Protein AF-A0A8T2VZ67-F1 (afdb_monomer_lite)

Radius of gyration: 84.25 Å; chains: 1; bounding box: 137×54×216 Å

Sequence (258 aa):
MAHARDILQGVVDGLGGLVAALPQGDWQQVASHLAAPGQQQIIQQQQQILNQQQQVSEQQRQAIPQMQATLQAVQQQLQQMQGTLHQMQQQTEAKFQGVQQQTEAKFQEVQQQMEAKFHQMQQQTQAIPQMQATLQEVLQKQQQTQTTLQDVLQEQQQMQQDLAVIRWTQANAAIRFQNKRCLEHLHPLYKEREAGNRPAGDLPSADVQFPATYTAVFGLSNSELTKLETFYQVQFAGTLVQERRRAFWEYISEPAAS

Structure (mmCIF, N/CA/C/O backbone):
data_AF-A0A8T2VZ67-F1
#
_entry.id   AF-A0A8T2VZ67-F1
#
loop_
_atom_site.group_PDB
_atom_site.id
_atom_site.type_symbol
_atom_site.label_atom_id
_atom_site.label_alt_id
_atom_site.label_comp_id
_atom_site.label_asym_id
_atom_site.label_entity_id
_atom_site.label_seq_id
_atom_site.pdbx_PDB_ins_code
_atom_site.Cartn_x
_atom_site.Cartn_y
_atom_site.Cartn_z
_atom_site.occupancy
_atom_site.B_iso_or_equiv
_atom_site.auth_seq_id
_atom_site.auth_comp_id
_atom_site.auth_asym_id
_atom_site.auth_atom_id
_atom_site.pdbx_PDB_model_num
ATOM 1 N N . MET A 1 1 ? -56.385 -23.987 88.642 1.00 46.34 1 MET A N 1
ATOM 2 C CA . MET A 1 1 ? -57.059 -23.413 89.826 1.00 46.34 1 MET A CA 1
ATOM 3 C C . MET A 1 1 ? -58.134 -24.381 90.304 1.00 46.34 1 MET A C 1
ATOM 5 O O . MET A 1 1 ? -59.266 -24.295 89.852 1.00 46.34 1 MET A O 1
ATOM 9 N N . ALA A 1 2 ? -57.755 -25.355 91.134 1.00 47.97 2 ALA A N 1
ATOM 10 C CA . ALA A 1 2 ? -58.646 -26.426 91.597 1.00 47.97 2 ALA A CA 1
ATOM 11 C C . ALA A 1 2 ? -58.259 -26.957 92.997 1.00 47.97 2 ALA A C 1
ATOM 13 O O . ALA A 1 2 ? -58.439 -28.132 93.275 1.00 47.97 2 ALA A O 1
ATOM 14 N N . HIS A 1 3 ? -57.710 -26.113 93.881 1.00 45.75 3 HIS A N 1
ATOM 15 C CA . HIS A 1 3 ? -57.263 -26.541 95.221 1.00 45.75 3 HIS A CA 1
ATOM 16 C C . HIS A 1 3 ? -57.467 -25.474 96.310 1.00 45.75 3 HIS A C 1
ATOM 18 O O . HIS A 1 3 ? -56.592 -25.219 97.126 1.00 45.75 3 HIS A O 1
ATOM 24 N N . ALA A 1 4 ? -58.635 -24.830 96.336 1.00 42.53 4 ALA A N 1
ATOM 25 C CA . ALA A 1 4 ? -58.973 -23.866 97.389 1.00 42.53 4 ALA A CA 1
ATOM 26 C C . ALA A 1 4 ? -60.439 -23.987 97.837 1.00 42.53 4 ALA A C 1
ATOM 28 O O . ALA A 1 4 ? -61.143 -22.988 97.955 1.00 42.53 4 ALA A O 1
ATOM 29 N N . ARG A 1 5 ? -60.925 -25.222 98.029 1.00 45.66 5 ARG A N 1
ATOM 30 C CA . ARG A 1 5 ? -62.286 -25.478 98.536 1.00 45.66 5 ARG A CA 1
ATOM 31 C C . ARG A 1 5 ? -62.382 -26.478 99.699 1.00 45.66 5 ARG A C 1
ATOM 33 O O . ARG A 1 5 ? -63.481 -26.675 100.188 1.00 45.66 5 ARG A O 1
ATOM 40 N N . ASP A 1 6 ? -61.260 -27.006 100.200 1.00 48.19 6 ASP A N 1
ATOM 41 C CA . ASP A 1 6 ? -61.231 -28.138 101.152 1.00 48.19 6 ASP A CA 1
ATOM 42 C C . ASP A 1 6 ? -60.634 -27.827 102.544 1.00 48.19 6 ASP A C 1
ATOM 44 O O . ASP A 1 6 ? -60.121 -28.711 103.222 1.00 48.19 6 ASP A O 1
ATOM 48 N N . ILE A 1 7 ? -60.687 -26.573 103.017 1.00 48.09 7 ILE A N 1
ATOM 49 C CA . ILE A 1 7 ? -60.198 -26.208 104.374 1.00 48.09 7 ILE A CA 1
ATOM 50 C C . ILE A 1 7 ? -61.277 -25.485 105.214 1.00 48.09 7 ILE A C 1
ATOM 52 O O . ILE A 1 7 ? -60.993 -24.886 106.243 1.00 48.09 7 ILE A O 1
ATOM 56 N N . LEU A 1 8 ? -62.557 -25.561 104.830 1.00 43.25 8 LEU A N 1
ATOM 57 C CA . LEU A 1 8 ? -63.661 -24.944 105.594 1.00 43.25 8 LEU A CA 1
ATOM 58 C C . LEU A 1 8 ? -64.797 -25.915 105.950 1.00 43.25 8 LEU A C 1
ATOM 60 O O . LEU A 1 8 ? -65.944 -25.504 106.089 1.0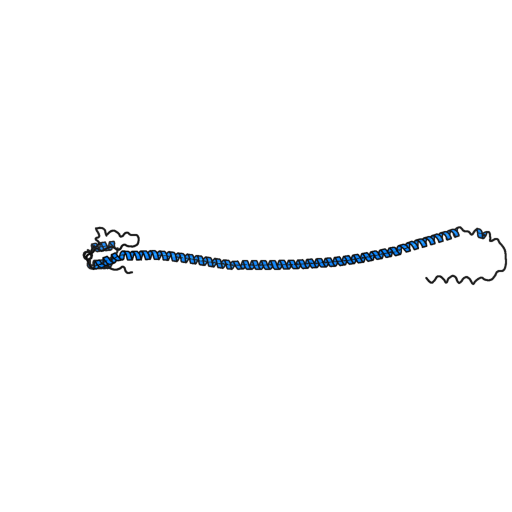0 43.25 8 LEU A O 1
ATOM 64 N N . GLN A 1 9 ? -64.478 -27.198 106.150 1.00 46.34 9 GLN A N 1
ATOM 65 C CA . GLN A 1 9 ? -65.470 -28.226 106.494 1.00 46.34 9 GLN A CA 1
ATOM 66 C C . GLN A 1 9 ? -65.022 -29.162 107.633 1.00 46.34 9 GLN A C 1
ATOM 68 O O . GLN A 1 9 ? -65.354 -30.340 107.638 1.00 46.34 9 GLN A O 1
ATOM 73 N N . GLY A 1 10 ? -64.252 -28.637 108.598 1.00 44.06 10 GLY A N 1
ATOM 74 C CA . GLY A 1 10 ? -63.690 -29.421 109.711 1.00 44.06 10 GLY A CA 1
ATOM 75 C C . GLY A 1 10 ? -63.796 -28.802 111.110 1.00 44.06 10 GLY A C 1
ATOM 76 O O . GLY A 1 10 ? -63.152 -29.300 112.023 1.00 44.06 10 GLY A O 1
ATOM 77 N N . VAL A 1 11 ? -64.563 -27.721 111.307 1.00 44.97 11 VAL A N 1
ATOM 78 C CA . VAL A 1 11 ? -64.645 -27.024 112.618 1.00 44.97 11 VAL A CA 1
ATOM 79 C C . VAL A 1 11 ? -66.093 -26.836 113.113 1.00 44.97 11 VAL A C 1
ATOM 81 O O . VAL A 1 11 ? -66.318 -26.236 114.156 1.00 44.97 11 VAL A O 1
ATOM 84 N N . VAL A 1 12 ? -67.099 -27.380 112.417 1.00 45.94 12 VAL A N 1
ATOM 85 C CA . VAL A 1 12 ? -68.522 -27.162 112.764 1.00 45.94 12 VAL A CA 1
ATOM 86 C C . VAL A 1 12 ? -69.136 -28.271 113.645 1.00 45.94 12 VAL A C 1
ATOM 88 O O . VAL A 1 12 ? -70.169 -28.031 114.257 1.00 45.94 12 VAL A O 1
ATOM 91 N N . ASP A 1 13 ? -68.474 -29.418 113.845 1.00 45.69 13 ASP A N 1
ATOM 92 C CA . ASP A 1 13 ? -69.053 -30.568 114.580 1.00 45.69 13 ASP A CA 1
ATOM 93 C C . ASP A 1 13 ? -68.409 -30.869 115.946 1.00 45.69 13 ASP A C 1
ATOM 95 O O . ASP A 1 13 ? -68.361 -32.010 116.406 1.00 45.69 13 ASP A O 1
ATOM 99 N N . GLY A 1 14 ? -67.928 -29.848 116.648 1.00 41.69 14 GLY A N 1
ATOM 100 C CA . GLY A 1 14 ? -67.489 -29.991 118.034 1.00 41.69 14 GLY A CA 1
ATOM 101 C C . GLY A 1 14 ? -67.966 -28.808 118.851 1.00 41.69 14 GLY A C 1
ATOM 102 O O . GLY A 1 14 ? -67.682 -27.679 118.476 1.00 41.69 14 GLY A O 1
ATOM 103 N N . LEU A 1 15 ? -68.613 -29.077 119.989 1.00 40.50 15 LEU A N 1
ATOM 104 C CA . LEU A 1 15 ? -69.139 -28.115 120.979 1.00 40.50 15 LEU A CA 1
ATOM 105 C C . LEU A 1 15 ? -70.642 -27.798 120.880 1.00 40.50 15 LEU A C 1
ATOM 107 O O . LEU A 1 15 ? -71.081 -26.677 121.123 1.00 40.50 15 LEU A O 1
ATOM 111 N N . GLY A 1 16 ? -71.454 -28.828 120.645 1.00 40.44 16 GLY A N 1
ATOM 112 C CA . GLY A 1 16 ? -72.844 -28.862 121.098 1.00 40.44 16 GLY A CA 1
ATOM 113 C C . GLY A 1 16 ? -72.963 -29.674 122.387 1.00 40.44 16 GLY A C 1
ATOM 114 O O . GLY A 1 16 ? -73.088 -30.891 122.325 1.00 40.44 16 GLY A O 1
ATOM 115 N N . GLY A 1 17 ? -72.941 -29.013 123.546 1.00 41.66 17 GLY A N 1
ATOM 116 C CA . GLY A 1 17 ? -73.399 -29.620 124.799 1.00 41.66 17 GLY A CA 1
ATOM 117 C C . GLY A 1 17 ? -72.458 -29.447 125.983 1.00 41.66 17 GLY A C 1
ATOM 118 O O . GLY A 1 17 ? -71.591 -30.280 126.207 1.00 41.66 17 GLY A O 1
ATOM 119 N N . LEU A 1 18 ? -72.685 -28.383 126.757 1.00 38.03 18 LEU A N 1
ATOM 120 C CA . LEU A 1 18 ? -72.787 -28.396 128.224 1.00 38.03 18 LEU A CA 1
ATOM 121 C C . LEU A 1 18 ? -72.990 -26.951 128.698 1.00 38.03 18 LEU A C 1
ATOM 123 O O . LEU A 1 18 ? -72.053 -26.224 129.011 1.00 38.03 18 LEU A O 1
ATOM 127 N N . VAL A 1 19 ? -74.257 -26.534 128.716 1.00 41.72 19 VAL A N 1
ATOM 128 C CA . VAL A 1 19 ? -74.719 -25.358 129.454 1.00 41.72 19 VAL A CA 1
ATOM 129 C C . VAL A 1 19 ? -75.245 -25.863 130.789 1.00 41.72 19 VAL A C 1
ATOM 131 O O . VAL A 1 19 ? -76.290 -26.507 130.830 1.00 41.72 19 VAL A O 1
ATOM 134 N N . ALA A 1 20 ? -74.539 -25.554 131.873 1.00 38.12 20 ALA A N 1
ATOM 135 C CA . ALA A 1 20 ? -75.137 -25.452 133.195 1.00 38.12 20 ALA A CA 1
ATOM 136 C C . ALA A 1 20 ? -74.305 -24.520 134.093 1.00 38.12 20 ALA A C 1
ATOM 138 O O . ALA A 1 20 ? -73.194 -24.853 134.487 1.00 38.12 20 ALA A O 1
ATOM 139 N N . ALA A 1 21 ? -74.954 -23.409 134.457 1.00 37.19 21 ALA A N 1
ATOM 140 C CA . ALA A 1 21 ? -74.824 -22.659 135.709 1.00 37.19 21 ALA A CA 1
ATOM 141 C C . ALA A 1 21 ? -73.791 -21.505 135.832 1.00 37.19 21 ALA A C 1
ATOM 143 O O . ALA A 1 21 ? -72.589 -21.727 135.920 1.00 37.19 21 ALA A O 1
ATOM 144 N N . LEU A 1 22 ? -74.376 -20.307 136.064 1.00 35.59 22 LEU A N 1
ATOM 145 C CA . LEU A 1 22 ? -73.910 -19.145 136.870 1.00 35.59 22 LEU A CA 1
ATOM 146 C C . LEU A 1 22 ? -73.119 -18.021 136.144 1.00 35.59 22 LEU A C 1
ATOM 148 O O . LEU A 1 22 ? -72.468 -18.281 135.142 1.00 35.59 22 LEU A O 1
ATOM 152 N N . PRO A 1 23 ? -73.140 -16.758 136.639 1.00 46.09 23 PRO A N 1
ATOM 153 C CA . PRO A 1 23 ? -74.246 -15.791 136.577 1.00 46.09 23 PRO A CA 1
ATOM 154 C C . PRO A 1 23 ? -73.854 -14.447 135.896 1.00 46.09 23 PRO A C 1
ATOM 156 O O . PRO A 1 23 ? -72.712 -14.227 135.507 1.00 46.09 23 PRO A O 1
ATOM 159 N N . GLN A 1 24 ? -74.848 -13.561 135.745 1.00 53.47 24 GLN A N 1
ATOM 160 C CA . GLN A 1 24 ? -74.848 -12.251 135.066 1.00 53.47 24 GLN A CA 1
ATOM 161 C C . GLN A 1 24 ? -73.672 -11.299 135.381 1.00 53.47 24 GLN A C 1
ATOM 163 O O . GLN A 1 24 ? -73.326 -11.088 136.541 1.00 53.47 24 GLN A O 1
ATOM 168 N N . GLY A 1 25 ? -73.175 -10.618 134.338 1.00 40.75 25 GLY A N 1
ATOM 169 C CA . GLY A 1 25 ? -72.332 -9.418 134.410 1.00 40.75 25 GLY A CA 1
ATOM 170 C C . GLY A 1 25 ? -72.285 -8.686 133.059 1.00 40.75 25 GLY A C 1
ATOM 171 O O . GLY A 1 25 ? -72.236 -9.326 132.012 1.00 40.75 25 GLY A O 1
ATOM 172 N N . ASP A 1 26 ? -72.365 -7.357 133.097 1.00 50.50 26 ASP A N 1
ATOM 173 C CA . ASP A 1 26 ? -72.508 -6.401 131.987 1.00 50.50 26 ASP A CA 1
ATOM 174 C C . ASP A 1 26 ? -71.515 -6.551 130.812 1.00 50.50 26 ASP A C 1
ATOM 176 O O . ASP A 1 26 ? -70.387 -6.062 130.865 1.00 50.50 26 ASP A O 1
ATOM 180 N N . TRP A 1 27 ? -71.963 -7.104 129.677 1.00 45.72 27 TRP A N 1
ATOM 181 C CA . TRP A 1 27 ? -71.185 -7.128 128.419 1.00 45.72 27 TRP A CA 1
ATOM 182 C C . TRP A 1 27 ? -71.522 -5.990 127.439 1.00 45.72 27 TRP A C 1
ATOM 184 O O . TRP A 1 27 ? -70.842 -5.828 126.423 1.00 45.72 27 TRP A O 1
ATOM 194 N N . GLN A 1 28 ? -72.523 -5.149 127.730 1.00 47.88 28 GLN A N 1
ATOM 195 C CA . GLN A 1 28 ? -72.905 -4.049 126.830 1.00 47.88 28 GLN A CA 1
ATOM 196 C C . GLN A 1 28 ? -71.944 -2.847 126.855 1.00 47.88 28 GLN A C 1
ATOM 198 O O . GLN A 1 28 ? -71.923 -2.087 125.889 1.00 47.88 28 GLN A O 1
ATOM 203 N N . GLN A 1 29 ? -71.088 -2.700 127.876 1.00 47.31 29 GLN A N 1
ATOM 204 C CA . GLN A 1 29 ? -70.023 -1.681 127.870 1.00 47.31 29 GLN A CA 1
ATOM 205 C C . GLN A 1 29 ? -68.724 -2.151 127.194 1.00 47.31 29 GLN A C 1
ATOM 207 O O . GLN A 1 29 ? -67.939 -1.322 126.739 1.00 47.31 29 GLN A O 1
ATOM 212 N N . VAL A 1 30 ? -68.516 -3.463 127.031 1.00 49.25 30 VAL A N 1
ATOM 213 C CA . VAL A 1 30 ? -67.328 -4.006 126.343 1.00 49.25 30 VAL A CA 1
ATOM 214 C C . VAL A 1 30 ? -67.502 -3.972 124.816 1.00 49.25 30 VAL A C 1
ATOM 216 O O . VAL A 1 30 ? -66.536 -3.771 124.081 1.00 49.25 30 VAL A O 1
ATOM 219 N N . ALA A 1 31 ? -68.741 -4.066 124.320 1.00 45.91 31 ALA A N 1
ATOM 220 C CA . ALA A 1 31 ? -69.042 -4.021 122.887 1.00 45.91 31 ALA A CA 1
ATOM 221 C C . ALA A 1 31 ? -68.814 -2.638 122.238 1.00 45.91 31 ALA A C 1
ATOM 223 O O . ALA A 1 31 ? -68.545 -2.562 121.041 1.00 45.91 31 ALA A O 1
ATOM 224 N N . SER A 1 32 ? -68.871 -1.543 123.005 1.00 47.84 32 SER A N 1
ATOM 225 C CA . SER A 1 32 ? -68.666 -0.176 122.496 1.00 47.84 32 SER A CA 1
ATOM 226 C C . SER A 1 32 ? -67.204 0.292 122.517 1.00 47.84 32 SER A C 1
ATOM 228 O O . SER A 1 32 ? -66.884 1.289 121.878 1.00 47.84 32 SER A O 1
ATOM 230 N N . HIS A 1 33 ? -66.304 -0.437 123.189 1.00 45.97 33 HIS A N 1
ATOM 231 C CA . HIS A 1 33 ? -64.876 -0.088 123.304 1.00 45.97 33 HIS A CA 1
ATOM 232 C C . HIS A 1 33 ? -63.973 -0.919 122.368 1.00 45.97 33 HIS A C 1
ATOM 234 O O . HIS A 1 33 ? -62.783 -0.640 122.238 1.00 45.97 33 HIS A O 1
ATOM 240 N N . LEU A 1 34 ? -64.547 -1.903 121.663 1.00 44.00 34 LEU A N 1
ATOM 241 C CA . LEU A 1 34 ? -63.896 -2.713 120.621 1.00 44.00 34 LEU A CA 1
ATOM 242 C C . LEU A 1 34 ? -64.223 -2.252 119.190 1.00 44.00 34 LEU A C 1
ATOM 244 O O . LEU A 1 34 ? -63.816 -2.904 118.229 1.00 44.00 34 LEU A O 1
ATOM 248 N N . ALA A 1 35 ? -64.870 -1.091 119.027 1.00 47.16 35 ALA A N 1
ATOM 249 C CA . ALA A 1 35 ? -64.852 -0.322 117.781 1.00 47.16 35 ALA A CA 1
ATOM 250 C C . ALA A 1 35 ? -63.454 0.301 117.599 1.00 47.16 35 ALA A C 1
ATOM 252 O O . ALA A 1 35 ? -63.250 1.512 117.660 1.00 47.16 35 ALA A O 1
ATOM 253 N N . ALA A 1 36 ? -62.456 -0.571 117.476 1.00 51.66 36 ALA A N 1
ATOM 254 C CA . ALA A 1 36 ? -61.066 -0.204 117.364 1.00 51.66 36 ALA A CA 1
ATOM 255 C C . ALA A 1 36 ? -60.842 0.518 116.021 1.00 51.66 36 ALA A C 1
ATOM 257 O O . ALA A 1 36 ? -61.254 -0.004 114.978 1.00 51.66 36 ALA A O 1
ATOM 258 N N . PRO A 1 37 ? -60.118 1.652 115.996 1.00 55.00 37 PRO A N 1
ATOM 259 C CA . PRO A 1 37 ? -59.720 2.329 114.757 1.00 55.00 37 PRO A CA 1
ATOM 260 C C . PRO A 1 37 ? -58.977 1.410 113.763 1.00 55.00 37 PRO A C 1
ATOM 262 O O . PRO A 1 37 ? -58.930 1.700 112.569 1.00 55.00 37 PRO A O 1
ATOM 265 N N . GLY A 1 38 ? -58.478 0.253 114.219 1.00 57.72 38 GLY A N 1
ATOM 266 C CA . GLY A 1 38 ? -57.879 -0.785 113.379 1.00 57.72 38 GLY A CA 1
ATOM 267 C C . GLY A 1 38 ? -58.830 -1.457 112.376 1.00 57.72 38 GLY A C 1
ATOM 268 O O . GLY A 1 38 ? -58.385 -1.799 111.286 1.00 57.72 38 GLY A O 1
ATOM 269 N N . GLN A 1 39 ? -60.133 -1.614 112.658 1.00 61.66 39 GLN A N 1
ATOM 270 C CA . GLN A 1 39 ? -61.061 -2.249 111.697 1.00 61.66 39 GLN A CA 1
ATOM 271 C C . GLN A 1 39 ? -61.367 -1.348 110.492 1.00 61.66 39 GLN A C 1
ATOM 273 O O . GLN A 1 39 ? -61.393 -1.827 109.359 1.00 61.66 39 GLN A O 1
ATOM 278 N N . GLN A 1 40 ? -61.536 -0.039 110.710 1.00 65.56 40 GLN A N 1
ATOM 279 C CA . GLN A 1 40 ? -61.681 0.920 109.610 1.00 65.56 40 GLN A CA 1
ATOM 280 C C . GLN A 1 40 ? -60.401 1.015 108.778 1.00 65.56 40 GLN A C 1
ATOM 282 O O . GLN A 1 40 ? -60.480 1.072 107.554 1.00 65.56 40 GLN A O 1
ATOM 287 N N . GLN A 1 41 ? -59.230 0.952 109.417 1.00 72.19 41 GLN A N 1
ATOM 288 C CA . GLN A 1 41 ? -57.945 0.905 108.720 1.00 72.19 41 GLN A CA 1
ATOM 289 C C . GLN A 1 41 ? -57.804 -0.343 107.839 1.00 72.19 41 GLN A C 1
ATOM 291 O O . GLN A 1 41 ? -57.360 -0.233 106.699 1.00 72.19 41 GLN A O 1
ATOM 296 N N . ILE A 1 42 ? -58.238 -1.511 108.324 1.00 73.50 42 ILE A N 1
ATOM 297 C CA . ILE A 1 42 ? -58.232 -2.761 107.550 1.00 73.50 42 ILE A CA 1
ATOM 298 C C . ILE A 1 42 ? -59.169 -2.663 106.341 1.00 73.50 42 ILE A C 1
ATOM 300 O O . ILE A 1 42 ? -58.780 -3.062 105.246 1.00 73.50 42 ILE A O 1
ATOM 304 N N . ILE A 1 43 ? -60.370 -2.100 106.503 1.00 77.00 43 ILE A N 1
ATOM 305 C CA . ILE A 1 43 ? -61.323 -1.909 105.396 1.00 77.00 43 ILE A CA 1
ATOM 306 C C . ILE A 1 43 ? -60.754 -0.938 104.353 1.00 77.00 43 ILE A C 1
ATOM 308 O O . ILE A 1 43 ? -60.792 -1.225 103.158 1.00 77.00 43 ILE A O 1
ATOM 312 N N . GLN A 1 44 ? -60.163 0.175 104.793 1.00 80.12 44 GLN A N 1
ATOM 313 C CA . GLN A 1 44 ? -59.559 1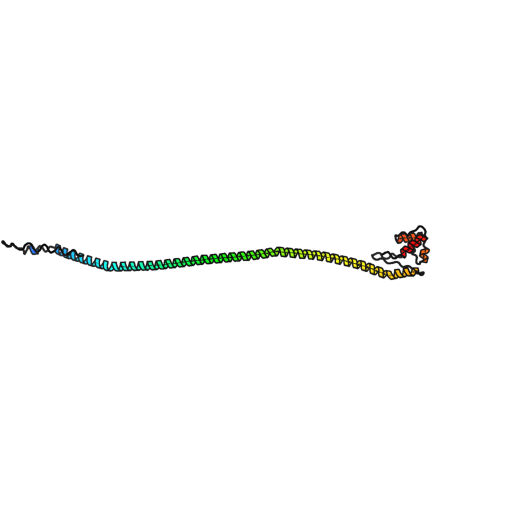.166 103.900 1.00 80.12 44 GLN A CA 1
ATOM 314 C C . GLN A 1 44 ? -58.354 0.587 103.140 1.00 80.12 44 GLN A C 1
ATOM 316 O O . GLN A 1 44 ? -58.215 0.795 101.933 1.00 80.12 44 GLN A O 1
ATOM 321 N N . GLN A 1 45 ? -57.525 -0.209 103.823 1.00 80.94 45 GLN A N 1
ATOM 322 C CA . GLN A 1 45 ? -56.392 -0.907 103.222 1.00 80.94 45 GLN A CA 1
ATOM 323 C C . GLN A 1 45 ? -56.853 -1.973 102.216 1.00 80.94 45 GLN A C 1
ATOM 325 O O . GLN A 1 45 ? -56.295 -2.061 101.124 1.00 80.94 45 GLN A O 1
ATOM 330 N N . GLN A 1 46 ? -57.911 -2.734 102.521 1.00 79.69 46 GLN A N 1
ATOM 331 C CA . GLN A 1 46 ? -58.503 -3.691 101.578 1.00 79.69 46 GLN A CA 1
ATOM 332 C C . GLN A 1 46 ? -59.019 -2.999 100.314 1.00 79.69 46 GLN A C 1
ATOM 334 O O . GLN A 1 46 ? -58.820 -3.498 99.208 1.00 79.69 46 GLN A O 1
ATOM 339 N N . GLN A 1 47 ? -59.635 -1.827 100.464 1.00 83.00 47 GLN A N 1
ATOM 340 C CA . GLN A 1 47 ? -60.162 -1.059 99.341 1.00 83.00 47 GLN A CA 1
ATOM 341 C C . GLN A 1 47 ? -59.042 -0.475 98.471 1.00 83.00 47 GLN A C 1
ATOM 343 O O . GLN A 1 47 ? -59.145 -0.500 97.247 1.00 83.00 47 GLN A O 1
ATOM 348 N N . GLN A 1 48 ? -57.930 -0.043 99.078 1.00 83.94 48 GLN A N 1
ATOM 349 C CA . GLN A 1 48 ? -56.715 0.332 98.347 1.00 83.94 48 GLN A CA 1
ATOM 350 C C . GLN A 1 48 ? -56.090 -0.843 97.590 1.00 83.94 48 GLN A C 1
ATOM 352 O O . GLN A 1 48 ? -55.674 -0.663 96.448 1.00 83.94 48 GLN A O 1
ATOM 357 N N . ILE A 1 49 ? -56.040 -2.036 98.191 1.00 85.25 49 ILE A N 1
ATOM 358 C CA . ILE A 1 49 ? -55.527 -3.247 97.529 1.00 85.25 49 ILE A CA 1
ATOM 359 C C . ILE A 1 49 ? -56.410 -3.620 96.334 1.00 85.25 49 ILE A C 1
ATOM 361 O O . ILE A 1 49 ? -55.889 -3.972 95.276 1.00 85.25 49 ILE A O 1
ATOM 365 N N . LEU A 1 50 ? -57.734 -3.504 96.474 1.00 84.06 50 LEU A N 1
ATOM 366 C CA . LEU A 1 50 ? -58.674 -3.767 95.386 1.00 84.06 50 LEU A CA 1
ATOM 367 C C . LEU A 1 50 ? -58.481 -2.774 94.231 1.00 84.06 50 LEU A C 1
ATOM 369 O O . LEU A 1 50 ? -58.386 -3.187 93.078 1.00 84.06 50 LEU A O 1
ATOM 373 N N . ASN A 1 51 ? -58.345 -1.482 94.552 1.00 87.62 51 ASN A N 1
ATOM 374 C CA . ASN A 1 51 ? -58.097 -0.438 93.558 1.00 87.62 51 ASN A CA 1
ATOM 375 C C . ASN A 1 51 ? -56.749 -0.637 92.849 1.00 87.62 51 ASN A C 1
ATOM 377 O O . ASN A 1 51 ? -56.687 -0.543 91.627 1.00 87.62 51 ASN A O 1
ATOM 381 N N . GLN A 1 52 ? -55.684 -0.981 93.584 1.00 83.19 52 GLN A N 1
ATOM 382 C CA . GLN A 1 52 ? -54.385 -1.311 92.985 1.00 83.19 52 GLN A CA 1
ATOM 383 C C . GLN A 1 52 ? -54.471 -2.533 92.068 1.00 83.19 52 GLN A C 1
ATOM 385 O O . GLN A 1 52 ? -53.944 -2.493 90.960 1.00 83.19 52 GLN A O 1
ATOM 390 N N . GLN A 1 53 ? -55.156 -3.605 92.481 1.00 81.56 53 GLN A N 1
ATOM 391 C CA . GLN A 1 53 ? -55.346 -4.774 91.617 1.00 81.56 53 GLN A CA 1
ATOM 392 C C . GLN A 1 53 ? -56.112 -4.425 90.342 1.00 81.56 53 GLN A C 1
ATOM 394 O O . GLN A 1 53 ? -55.754 -4.899 89.264 1.00 81.56 53 GLN A O 1
ATOM 399 N N . GLN A 1 54 ? -57.137 -3.580 90.445 1.00 85.75 54 GLN A N 1
ATOM 400 C CA . GLN A 1 54 ? -57.927 -3.162 89.295 1.00 85.75 54 GLN A CA 1
ATOM 401 C C . GLN A 1 54 ? -57.084 -2.326 88.323 1.00 85.75 54 GLN A C 1
ATOM 403 O O . GLN A 1 54 ? -57.061 -2.621 87.129 1.00 85.75 54 GLN A O 1
ATOM 408 N N . GLN A 1 55 ? -56.286 -1.393 88.842 1.00 85.12 55 GLN A N 1
ATOM 409 C CA . GLN A 1 55 ? -55.383 -0.554 88.054 1.00 85.12 55 GLN A CA 1
ATOM 410 C C . GLN A 1 55 ? -54.276 -1.369 87.362 1.00 85.12 55 GLN A C 1
ATOM 412 O O . GLN A 1 55 ? -54.002 -1.166 86.179 1.00 85.12 55 GLN A O 1
ATOM 417 N N . VAL A 1 56 ? -53.689 -2.349 88.061 1.00 83.00 56 VAL A N 1
ATOM 418 C CA . VAL A 1 56 ? -52.714 -3.292 87.483 1.00 83.00 56 VAL A CA 1
ATOM 419 C C . VAL A 1 56 ? -53.366 -4.154 86.399 1.00 83.00 56 VAL A C 1
ATOM 421 O O . VAL A 1 56 ? -52.758 -4.388 85.352 1.00 83.00 56 VAL A O 1
ATOM 424 N N . SER A 1 57 ? -54.611 -4.594 86.605 1.00 81.62 57 SER A N 1
ATOM 425 C CA . SER A 1 57 ? -55.342 -5.383 85.610 1.00 81.62 57 SER A CA 1
ATOM 426 C C . SER A 1 57 ? -55.627 -4.583 84.338 1.00 81.62 57 SER A C 1
ATOM 428 O O . SER A 1 57 ? -55.451 -5.109 83.242 1.00 81.62 57 SER A O 1
ATOM 430 N N . GLU A 1 58 ? -55.992 -3.303 84.459 1.00 83.25 58 GLU A N 1
ATOM 431 C CA . GLU A 1 58 ? -56.243 -2.414 83.321 1.00 83.25 58 GLU A CA 1
ATOM 432 C C . GLU A 1 58 ? -54.956 -2.087 82.564 1.00 83.25 58 GLU A C 1
ATOM 434 O O . GLU A 1 58 ? -54.940 -2.155 81.333 1.00 83.25 58 GLU A O 1
ATOM 439 N N . GLN A 1 59 ? -53.858 -1.833 83.285 1.00 83.88 59 GLN A N 1
ATOM 440 C CA . GLN A 1 59 ? -52.535 -1.679 82.680 1.00 83.88 59 GLN A CA 1
ATOM 441 C C . GLN A 1 59 ? -52.128 -2.926 81.891 1.00 83.88 59 GLN A C 1
ATOM 443 O O . GLN A 1 59 ? -51.698 -2.804 80.746 1.00 83.88 59 GLN A O 1
ATOM 448 N N . GLN A 1 60 ? -52.310 -4.129 82.446 1.00 81.44 60 GLN A N 1
ATOM 449 C CA . GLN A 1 60 ? -52.040 -5.371 81.713 1.00 81.44 60 GLN A CA 1
ATOM 450 C C . GLN A 1 60 ? -52.970 -5.546 80.506 1.00 81.44 60 GLN A C 1
ATOM 452 O O . GLN A 1 60 ? -52.518 -5.970 79.440 1.00 81.44 60 GLN A O 1
ATOM 457 N N . ARG A 1 61 ? -54.250 -5.169 80.636 1.00 83.38 61 ARG A N 1
ATOM 458 C CA . ARG A 1 61 ? -55.243 -5.247 79.554 1.00 83.38 61 ARG A CA 1
ATOM 459 C C . ARG A 1 61 ? -54.885 -4.364 78.363 1.00 83.38 61 ARG A C 1
ATOM 461 O O . ARG A 1 61 ? -55.234 -4.716 77.242 1.00 83.38 61 ARG A O 1
ATOM 468 N N . GLN A 1 62 ? -54.203 -3.244 78.597 1.00 86.25 62 GLN A N 1
ATOM 469 C CA . GLN A 1 62 ? -53.731 -2.339 77.545 1.00 86.25 62 GLN A CA 1
ATOM 470 C C . GLN A 1 62 ? -52.325 -2.695 77.037 1.00 86.25 62 GLN A C 1
ATOM 472 O O . GLN A 1 62 ? -52.061 -2.572 75.841 1.00 86.25 62 GLN A O 1
ATOM 477 N N . ALA A 1 63 ? -51.438 -3.186 77.908 1.00 84.25 63 ALA A N 1
ATOM 478 C CA . ALA A 1 63 ? -50.058 -3.508 77.551 1.00 84.25 63 ALA A CA 1
ATOM 479 C C . ALA A 1 63 ? -49.939 -4.751 76.655 1.00 84.25 63 ALA A C 1
ATOM 481 O O . ALA A 1 63 ? -49.142 -4.748 75.721 1.00 84.25 63 ALA A O 1
ATOM 482 N N . ILE A 1 64 ? -50.731 -5.805 76.897 1.00 86.38 64 ILE A N 1
ATOM 483 C CA . ILE A 1 64 ? -50.650 -7.051 76.112 1.00 86.38 64 ILE A CA 1
ATOM 484 C C . ILE A 1 64 ? -51.013 -6.823 74.630 1.00 86.38 64 ILE A C 1
ATOM 486 O O . ILE A 1 64 ? -50.212 -7.208 73.775 1.00 86.38 64 ILE A O 1
ATOM 490 N N . PRO A 1 65 ? -52.140 -6.161 74.285 1.00 89.06 65 PRO A N 1
ATOM 491 C CA . PRO A 1 65 ? -52.480 -5.869 72.892 1.00 89.06 65 PRO A CA 1
ATOM 492 C C . PRO A 1 65 ? -51.469 -4.944 72.215 1.00 89.06 65 PRO A C 1
ATOM 494 O O . PRO A 1 65 ? -51.142 -5.154 71.049 1.00 89.06 65 PRO A O 1
ATOM 497 N N . GLN A 1 66 ? -50.942 -3.947 72.940 1.00 89.50 66 GLN A N 1
ATOM 498 C CA . GLN A 1 66 ? -49.885 -3.082 72.414 1.00 89.50 66 GLN A CA 1
ATOM 499 C C . GLN A 1 66 ? -48.642 -3.893 72.064 1.00 89.50 66 GLN A C 1
ATOM 501 O O . GLN A 1 66 ? -48.155 -3.793 70.946 1.00 89.50 66 GLN A O 1
ATOM 506 N N . MET A 1 67 ? -48.172 -4.751 72.971 1.00 91.12 67 MET A N 1
ATOM 507 C CA . MET A 1 67 ? -47.005 -5.600 72.732 1.00 91.12 67 MET A CA 1
ATOM 508 C C . MET A 1 67 ? -47.212 -6.528 71.527 1.00 91.12 67 MET A C 1
ATOM 510 O O . MET A 1 67 ? -46.300 -6.695 70.720 1.00 91.12 67 MET A O 1
ATOM 514 N N . GLN A 1 68 ? -48.420 -7.083 71.369 1.00 88.00 68 GLN A N 1
ATOM 515 C CA . GLN A 1 68 ? -48.802 -7.904 70.217 1.00 88.00 68 GLN A CA 1
ATOM 516 C C . GLN A 1 68 ? -48.780 -7.116 68.901 1.00 88.00 68 GLN A C 1
ATOM 518 O O . GLN A 1 68 ? -48.252 -7.611 67.904 1.00 88.00 68 GLN A O 1
ATOM 523 N N . ALA A 1 69 ? -49.296 -5.884 68.907 1.00 91.69 69 ALA A N 1
ATOM 524 C CA . ALA A 1 69 ? -49.260 -4.996 67.749 1.00 91.69 69 ALA A CA 1
ATOM 525 C C . ALA A 1 69 ? -47.818 -4.628 67.367 1.00 91.69 69 ALA A C 1
ATOM 527 O O . ALA A 1 69 ? -47.464 -4.680 66.189 1.00 91.69 69 ALA A O 1
ATOM 528 N N . THR A 1 70 ? -46.957 -4.335 68.348 1.00 91.44 70 THR A N 1
ATOM 529 C CA . THR A 1 70 ? -45.534 -4.061 68.100 1.00 91.44 70 THR A CA 1
ATOM 530 C C . THR A 1 70 ? -44.831 -5.280 67.506 1.00 91.44 70 THR A C 1
ATOM 532 O O . THR A 1 70 ? -44.052 -5.141 66.567 1.00 91.44 70 THR A O 1
ATOM 535 N N . LEU A 1 71 ? -45.136 -6.485 67.998 1.00 92.44 71 LEU A N 1
ATOM 536 C CA . LEU A 1 71 ? -44.592 -7.739 67.469 1.00 92.44 71 LEU A CA 1
ATOM 537 C C . LEU A 1 71 ? -45.009 -7.976 66.013 1.00 92.44 71 LEU A C 1
ATOM 539 O O . LEU A 1 71 ? -44.163 -8.319 65.189 1.00 92.44 71 LEU A O 1
ATOM 543 N N . GLN A 1 72 ? -46.282 -7.739 65.677 1.00 93.12 72 GLN A N 1
ATOM 544 C CA . GLN A 1 72 ? -46.760 -7.814 64.294 1.00 93.12 72 GLN A CA 1
ATOM 545 C C . GLN A 1 72 ? -46.086 -6.775 63.395 1.00 93.12 72 GLN A C 1
ATOM 547 O O . GLN A 1 72 ? -45.640 -7.126 62.305 1.00 93.12 72 GLN A O 1
ATOM 552 N N . ALA A 1 73 ? -45.953 -5.527 63.852 1.00 93.38 73 ALA A N 1
ATOM 553 C CA . ALA A 1 73 ? -45.293 -4.469 63.090 1.00 93.38 73 ALA A CA 1
ATOM 554 C C . ALA A 1 73 ? -43.819 -4.803 62.810 1.00 93.38 73 ALA A C 1
ATOM 556 O O . ALA A 1 73 ? -43.366 -4.701 61.670 1.00 93.38 73 ALA A O 1
ATOM 557 N N . VAL A 1 74 ? -43.088 -5.286 63.822 1.00 94.00 74 VAL A N 1
ATOM 558 C CA . VAL A 1 74 ? -41.698 -5.741 63.665 1.00 94.00 74 VAL A CA 1
ATOM 559 C C . VAL A 1 74 ? -41.618 -6.913 62.689 1.00 94.00 74 VAL A C 1
ATOM 561 O O . VAL A 1 74 ? -40.749 -6.924 61.822 1.00 94.00 74 VAL A O 1
ATOM 564 N N . GLN A 1 75 ? -42.533 -7.880 62.779 1.00 92.62 75 GLN A N 1
ATOM 565 C CA . GLN A 1 75 ? -42.557 -9.036 61.882 1.00 92.62 75 GLN A CA 1
ATOM 566 C C . GLN A 1 75 ? -42.825 -8.626 60.424 1.00 92.62 75 GLN A C 1
ATOM 568 O O . GLN A 1 75 ? -42.176 -9.135 59.507 1.00 92.62 75 GLN A O 1
ATOM 573 N N . GLN A 1 76 ? -43.715 -7.657 60.208 1.00 94.00 76 GLN A N 1
ATOM 574 C CA . GLN A 1 76 ? -44.020 -7.101 58.891 1.00 94.00 76 GLN A CA 1
ATOM 575 C C . GLN A 1 76 ? -42.831 -6.309 58.321 1.00 94.00 76 GLN A C 1
ATOM 577 O O . GLN A 1 76 ? -42.481 -6.469 57.151 1.00 94.00 76 GLN A O 1
ATOM 582 N N . GLN A 1 77 ? -42.147 -5.526 59.162 1.00 94.12 77 GLN A N 1
ATOM 583 C CA . GLN A 1 77 ? -40.919 -4.823 58.792 1.00 94.12 77 GLN A CA 1
ATOM 584 C C . GLN A 1 77 ? -39.798 -5.804 58.414 1.00 94.12 77 GLN A C 1
ATOM 586 O O . GLN A 1 77 ? -39.074 -5.567 57.448 1.00 94.12 77 GLN A O 1
ATOM 591 N N . LEU A 1 78 ? -39.680 -6.933 59.119 1.00 92.88 78 LEU A N 1
ATOM 592 C CA . LEU A 1 78 ? -38.699 -7.983 58.826 1.00 92.88 78 LEU A CA 1
ATOM 593 C C . LEU A 1 78 ? -38.957 -8.647 57.465 1.00 92.88 78 LEU A C 1
ATOM 595 O O . LEU A 1 78 ? -38.012 -8.854 56.704 1.00 92.88 78 LEU A O 1
ATOM 599 N N . GLN A 1 79 ? -40.222 -8.911 57.122 1.00 93.69 79 GLN A N 1
ATOM 600 C CA . GLN A 1 79 ? -40.600 -9.418 55.796 1.00 93.69 79 GLN A CA 1
ATOM 601 C C . GLN A 1 79 ? -40.290 -8.412 54.681 1.00 93.69 79 GLN A C 1
ATOM 603 O O . GLN A 1 79 ? -39.732 -8.793 53.653 1.00 93.69 79 GLN A O 1
ATOM 608 N N . GLN A 1 80 ? -40.587 -7.124 54.886 1.00 94.81 80 GLN A N 1
ATOM 609 C CA . GLN A 1 80 ? -40.243 -6.077 53.916 1.00 94.81 80 GLN A CA 1
ATOM 610 C C . GLN A 1 80 ? -38.728 -5.950 53.719 1.00 94.81 80 GLN A C 1
ATOM 612 O O . GLN A 1 80 ? -38.257 -5.827 52.585 1.00 94.81 80 GLN A O 1
ATOM 617 N N . MET A 1 81 ? -37.952 -6.034 54.804 1.00 93.94 81 MET A N 1
ATOM 618 C CA . MET A 1 81 ? -36.490 -6.005 54.739 1.00 93.94 81 MET A CA 1
ATOM 619 C C . MET A 1 81 ? -35.938 -7.209 53.978 1.00 93.94 81 MET A C 1
ATOM 621 O O . MET A 1 81 ? -35.081 -7.033 53.117 1.00 93.94 81 MET A O 1
ATOM 625 N N . GLN A 1 82 ? -36.453 -8.415 54.245 1.00 92.88 82 GLN A N 1
ATOM 626 C CA . GLN A 1 82 ? -36.068 -9.619 53.503 1.00 92.88 82 GLN A CA 1
ATOM 627 C C . GLN A 1 82 ? -36.394 -9.494 52.014 1.00 92.88 82 GLN A C 1
ATOM 629 O O . GLN A 1 82 ? -35.542 -9.812 51.188 1.00 92.88 82 GLN A O 1
ATOM 634 N N . GLY A 1 83 ? -37.578 -8.978 51.669 1.00 95.44 83 GLY A N 1
ATOM 635 C CA . GLY A 1 83 ? -37.961 -8.722 50.279 1.00 95.44 83 GLY A CA 1
ATOM 636 C C . GLY A 1 83 ? -37.012 -7.742 49.589 1.00 95.44 83 GLY A C 1
ATOM 637 O O . GLY A 1 83 ? -36.514 -8.019 48.500 1.00 95.44 83 GLY A O 1
ATOM 638 N N . THR A 1 84 ? -36.689 -6.636 50.262 1.00 95.12 84 THR A N 1
ATOM 639 C CA . THR A 1 84 ? -35.753 -5.621 49.751 1.00 95.12 84 THR A CA 1
ATOM 640 C C . THR A 1 84 ? -34.347 -6.192 49.558 1.00 95.12 84 THR A C 1
ATOM 642 O O . THR A 1 84 ? -33.721 -5.950 48.528 1.00 95.12 84 THR A O 1
ATOM 645 N N . LEU A 1 85 ? -33.856 -6.990 50.511 1.00 93.38 85 LEU A N 1
ATOM 646 C CA . LEU A 1 85 ? -32.562 -7.671 50.412 1.00 93.38 85 LEU A CA 1
ATOM 647 C C . LEU A 1 85 ? -32.518 -8.630 49.222 1.00 93.38 85 LEU A C 1
ATOM 649 O O . LEU A 1 85 ? -31.557 -8.604 48.458 1.00 93.38 85 LEU A O 1
ATOM 653 N N . HIS A 1 86 ? -33.569 -9.429 49.031 1.00 94.62 86 HIS A N 1
ATOM 654 C CA . HIS A 1 86 ? -33.664 -10.353 47.901 1.00 94.62 86 HIS A CA 1
ATOM 655 C C . HIS A 1 86 ? -33.644 -9.611 46.563 1.00 94.62 86 HIS A C 1
ATOM 657 O O . HIS A 1 86 ? -32.936 -9.999 45.635 1.00 94.62 86 HIS A O 1
ATOM 663 N N . GLN A 1 87 ? -34.384 -8.507 46.475 1.00 95.44 87 GLN A N 1
ATOM 664 C CA . GLN A 1 87 ? -34.440 -7.691 45.269 1.00 95.44 87 GLN A CA 1
ATOM 665 C C . GLN A 1 87 ? -33.090 -7.022 44.979 1.00 95.44 87 GLN A C 1
ATOM 667 O O . GLN A 1 87 ? -32.634 -7.015 43.836 1.00 95.44 87 GLN A O 1
ATOM 672 N N . MET A 1 88 ? -32.411 -6.524 46.016 1.00 93.81 88 MET A N 1
ATOM 673 C CA . MET A 1 88 ? -31.068 -5.953 45.901 1.00 93.81 88 MET A CA 1
ATOM 674 C C . MET A 1 88 ? -30.045 -7.005 45.453 1.00 93.81 88 MET A C 1
ATOM 676 O O . MET A 1 88 ? -29.196 -6.717 44.607 1.00 93.81 88 MET A O 1
ATOM 680 N N . GLN A 1 89 ? -30.148 -8.232 45.969 1.00 92.38 89 GLN A N 1
ATOM 681 C CA . GLN A 1 89 ? -29.288 -9.346 45.580 1.00 92.38 89 GLN A CA 1
ATOM 682 C C . GLN A 1 89 ? -29.488 -9.706 44.103 1.00 92.38 89 GLN A C 1
ATOM 684 O O . GLN A 1 89 ? -28.516 -9.741 43.353 1.00 92.38 89 GLN A O 1
ATOM 689 N N . GLN A 1 90 ? -30.738 -9.858 43.653 1.00 95.00 90 GLN A N 1
ATOM 690 C CA . GLN A 1 90 ? -31.053 -10.126 42.244 1.00 95.00 90 GLN A CA 1
ATOM 691 C C . GLN A 1 90 ? -30.588 -8.999 41.314 1.00 95.00 90 GLN A C 1
ATOM 693 O O . GLN A 1 90 ? -30.035 -9.260 40.248 1.00 95.00 90 GLN A O 1
ATOM 698 N N . GLN A 1 91 ? -30.773 -7.738 41.713 1.00 95.94 91 GLN A N 1
ATOM 699 C CA . GLN A 1 91 ? -30.326 -6.598 40.915 1.00 95.94 91 GLN A CA 1
ATOM 700 C C . GLN A 1 91 ? -28.796 -6.539 40.814 1.00 95.94 91 GLN A C 1
ATOM 702 O O . GLN A 1 91 ? -28.262 -6.188 39.761 1.00 95.94 91 GLN A O 1
ATOM 707 N N . THR A 1 92 ? -28.091 -6.875 41.894 1.00 93.19 92 THR A N 1
ATOM 708 C CA . THR A 1 92 ? -26.623 -6.920 41.917 1.00 93.19 92 THR A CA 1
ATOM 709 C C . THR A 1 92 ? -26.101 -8.038 41.022 1.00 93.19 92 THR A C 1
ATOM 711 O O . THR A 1 92 ? -25.224 -7.786 40.200 1.00 93.19 92 THR A O 1
ATOM 714 N N . GLU A 1 93 ? -26.695 -9.228 41.110 1.00 95.19 93 GLU A N 1
ATOM 715 C CA . GLU A 1 93 ? -26.387 -10.376 40.251 1.00 95.19 93 GLU A CA 1
ATOM 716 C C . GLU A 1 93 ? -26.584 -10.025 38.767 1.00 95.19 93 GLU A C 1
ATOM 718 O O . GLU A 1 93 ? -25.678 -10.196 37.953 1.00 95.19 93 GLU A O 1
ATOM 723 N N . ALA A 1 94 ? -27.730 -9.430 38.419 1.00 95.31 94 ALA A N 1
ATOM 724 C CA . ALA A 1 94 ? -28.034 -9.022 37.049 1.00 95.31 94 ALA A CA 1
ATOM 725 C C . ALA A 1 94 ? -27.051 -7.965 36.522 1.00 95.31 94 ALA A C 1
ATOM 727 O O . ALA A 1 94 ? -26.601 -8.043 35.378 1.00 95.31 94 ALA A O 1
ATOM 728 N N . LYS A 1 95 ? -26.680 -6.982 37.354 1.00 94.06 95 LYS A N 1
ATOM 729 C CA . LYS A 1 95 ? -25.666 -5.983 36.988 1.00 94.06 95 LYS A CA 1
ATOM 730 C C . LYS A 1 95 ? -24.294 -6.617 36.796 1.00 94.06 95 LYS A C 1
ATOM 732 O O . LYS A 1 95 ? -23.603 -6.255 35.849 1.00 94.06 95 LYS A O 1
ATOM 737 N N . PHE A 1 96 ? -23.907 -7.552 37.660 1.00 94.56 96 PHE A N 1
ATOM 738 C CA . PHE A 1 96 ? -22.628 -8.245 37.557 1.00 94.56 96 PHE A CA 1
ATOM 739 C C . PHE A 1 96 ? -22.544 -9.070 36.269 1.00 94.56 96 PHE A C 1
ATOM 741 O O . PHE A 1 96 ? -21.600 -8.904 35.498 1.00 94.56 96 PHE A O 1
ATOM 748 N N . GLN A 1 97 ? -23.575 -9.865 35.975 1.00 94.94 97 GLN A N 1
ATOM 749 C CA . GLN A 1 97 ? -23.666 -10.626 34.727 1.00 94.94 97 GLN A CA 1
ATOM 750 C C . GLN A 1 97 ? -23.669 -9.704 33.500 1.00 94.94 97 GLN A C 1
ATOM 752 O O . GLN A 1 97 ? -22.970 -9.977 32.526 1.00 94.94 97 GLN A O 1
ATOM 757 N N . GLY A 1 98 ? -24.385 -8.576 33.562 1.00 95.81 98 GLY A N 1
ATOM 758 C CA . GLY A 1 98 ? -24.390 -7.578 32.493 1.00 95.81 98 GLY A CA 1
ATOM 759 C C . GLY A 1 98 ? -23.007 -6.973 32.235 1.00 95.81 98 GLY A C 1
ATOM 760 O O . GLY A 1 98 ? -22.580 -6.882 31.085 1.00 95.81 98 GLY A O 1
ATOM 761 N N . VAL A 1 99 ? -22.271 -6.612 33.291 1.00 94.06 99 VAL A N 1
ATOM 762 C CA . VAL A 1 99 ? -20.893 -6.105 33.178 1.00 94.06 99 VAL A CA 1
ATOM 763 C C . VAL A 1 99 ? -19.954 -7.177 32.626 1.00 94.06 99 VAL A C 1
ATOM 765 O O . VAL A 1 99 ? -19.130 -6.875 31.762 1.00 94.06 99 VAL A O 1
ATOM 768 N N . GLN A 1 100 ? -20.087 -8.425 33.076 1.00 92.94 100 GLN A N 1
ATOM 769 C CA . GLN A 1 100 ? -19.269 -9.537 32.599 1.00 92.94 100 GLN A CA 1
ATOM 770 C C . GLN A 1 100 ? -19.484 -9.785 31.100 1.00 92.94 100 GLN A C 1
ATOM 772 O O . GLN A 1 100 ? -18.517 -9.818 30.342 1.00 92.94 100 GLN A O 1
ATOM 777 N N . GLN A 1 101 ? -20.741 -9.862 30.654 1.00 94.94 101 GLN A N 1
ATOM 778 C CA . GLN A 1 101 ? -21.083 -10.037 29.239 1.00 94.94 101 GLN A CA 1
ATOM 779 C C . GLN A 1 101 ? -20.637 -8.848 28.383 1.00 94.94 101 GLN A C 1
ATOM 781 O O . GLN A 1 101 ? -20.099 -9.038 27.296 1.00 94.94 101 GLN A O 1
ATOM 786 N N . GLN A 1 102 ? -20.816 -7.616 28.869 1.00 95.50 102 GLN A N 1
ATOM 787 C CA . GLN A 1 102 ? -20.366 -6.423 28.152 1.00 95.50 102 GLN A CA 1
ATOM 788 C C . GLN A 1 102 ? -18.840 -6.389 28.004 1.00 95.50 102 GLN A C 1
ATOM 790 O O . GLN A 1 102 ? -18.329 -5.975 26.963 1.00 95.50 102 GLN A O 1
ATOM 795 N N . THR A 1 103 ? -18.114 -6.805 29.041 1.00 92.06 103 THR A N 1
ATOM 796 C CA . THR A 1 103 ? -16.648 -6.859 29.020 1.00 92.06 103 THR A CA 1
ATOM 797 C C . THR A 1 103 ? -16.163 -7.916 28.037 1.00 92.06 103 THR A C 1
ATOM 799 O O . THR A 1 103 ? -15.298 -7.619 27.218 1.00 92.06 103 THR A O 1
ATOM 802 N N . GLU A 1 104 ? -16.769 -9.103 28.058 1.00 94.94 104 GLU A N 1
ATOM 803 C CA . GLU A 1 104 ? -16.484 -10.180 27.106 1.00 94.94 104 GLU A CA 1
ATOM 804 C C . GLU A 1 104 ? -16.741 -9.730 25.660 1.00 94.94 104 GLU A C 1
ATOM 806 O O . GLU A 1 104 ? -15.875 -9.868 24.799 1.00 94.94 104 GLU A O 1
ATOM 811 N N . ALA A 1 105 ? -17.886 -9.089 25.400 1.00 95.62 105 ALA A N 1
ATOM 812 C CA . ALA A 1 105 ? -18.222 -8.572 24.075 1.00 95.62 105 ALA A CA 1
ATOM 813 C C . ALA A 1 105 ? -17.203 -7.533 23.582 1.00 95.62 105 ALA A C 1
ATOM 815 O O . ALA A 1 105 ? -16.739 -7.609 22.445 1.00 95.62 105 ALA A O 1
ATOM 816 N N . LYS A 1 106 ? -16.802 -6.590 24.446 1.00 93.25 106 LYS A N 1
ATOM 817 C CA . LYS A 1 106 ? -15.768 -5.599 24.109 1.00 93.25 106 LYS A CA 1
ATOM 818 C C . LYS A 1 106 ? -14.404 -6.239 23.872 1.00 93.25 106 LYS A C 1
ATOM 820 O O . LYS A 1 106 ? -13.666 -5.782 23.006 1.00 93.25 106 LYS A O 1
ATOM 825 N N . PHE A 1 107 ? -14.056 -7.276 24.629 1.00 95.19 107 PHE A N 1
ATOM 826 C CA . PHE A 1 107 ? -12.801 -7.993 24.438 1.00 95.19 107 PHE A CA 1
ATOM 827 C C . PHE A 1 107 ? -12.768 -8.700 23.077 1.00 95.19 107 PHE A C 1
ATOM 829 O O . PHE A 1 107 ? -11.811 -8.527 22.323 1.00 95.19 107 PHE A O 1
ATOM 836 N N . GLN A 1 108 ? -13.845 -9.406 22.721 1.00 95.38 108 GLN A N 1
ATOM 837 C CA . GLN A 1 108 ? -13.984 -10.053 21.415 1.00 95.38 108 GLN A CA 1
ATOM 838 C C . GLN A 1 108 ? -13.959 -9.040 20.266 1.00 95.38 108 GLN A C 1
ATOM 840 O O . GLN A 1 108 ? -13.303 -9.277 19.253 1.00 95.38 108 GLN A O 1
ATOM 845 N N . GLU A 1 109 ? -14.611 -7.886 20.428 1.00 96.19 109 GLU A N 1
ATOM 846 C CA . GLU A 1 109 ? -14.575 -6.809 19.438 1.00 96.19 109 GLU A CA 1
ATOM 847 C C . GLU A 1 109 ? -13.145 -6.292 19.217 1.00 96.19 109 GLU A C 1
ATOM 849 O O . GLU A 1 109 ? -12.685 -6.198 18.077 1.00 96.19 109 GLU A O 1
ATOM 854 N N . VAL A 1 110 ? -12.408 -6.006 20.295 1.00 95.19 110 VAL A N 1
ATOM 855 C CA . VAL A 1 110 ? -11.009 -5.554 20.211 1.00 95.19 110 VAL A CA 1
ATOM 856 C C . VAL A 1 110 ? -10.126 -6.616 19.556 1.00 95.19 110 VAL A C 1
ATOM 858 O O . VAL A 1 110 ? -9.284 -6.278 18.721 1.00 95.19 110 VAL A O 1
ATOM 861 N N . GLN A 1 111 ? -10.330 -7.892 19.888 1.00 93.81 111 GLN A N 1
ATOM 862 C CA . GLN A 1 111 ? -9.592 -9.001 19.290 1.00 93.81 111 GLN A CA 1
ATOM 863 C C . GLN A 1 111 ? -9.832 -9.083 17.775 1.00 93.81 111 GLN A C 1
ATOM 865 O O . GLN A 1 111 ? -8.870 -9.116 17.008 1.00 93.81 111 GLN A O 1
ATOM 870 N N . GLN A 1 112 ? -11.092 -9.016 17.332 1.00 95.38 112 GLN A N 1
ATOM 871 C CA . GLN A 1 112 ? -11.442 -9.024 15.907 1.00 95.38 112 GLN A CA 1
ATOM 872 C C . GLN A 1 112 ? -10.882 -7.804 15.165 1.00 95.38 112 GLN A C 1
ATOM 874 O O . GLN A 1 112 ? -10.341 -7.937 14.067 1.00 95.38 112 GLN A O 1
ATOM 879 N N . GLN A 1 113 ? -10.959 -6.608 15.760 1.00 95.81 113 GLN A N 1
ATOM 880 C CA . GLN A 1 113 ? -10.391 -5.397 15.159 1.00 95.81 113 GLN A CA 1
ATOM 881 C C . GLN A 1 113 ? -8.867 -5.485 15.016 1.00 95.81 113 GLN A C 1
ATOM 883 O O . GLN A 1 113 ? -8.314 -5.042 14.004 1.00 95.81 113 GLN A O 1
ATOM 888 N N . MET A 1 114 ? -8.179 -6.049 16.011 1.00 93.00 114 MET A N 1
ATOM 889 C CA . MET A 1 114 ? -6.732 -6.253 15.964 1.00 93.00 114 MET A CA 1
ATOM 890 C C . MET A 1 114 ? -6.352 -7.242 14.863 1.00 93.00 114 MET A C 1
ATOM 892 O O . MET A 1 114 ? -5.443 -6.964 14.081 1.00 93.00 114 MET A O 1
ATOM 896 N N . GLU A 1 115 ? -7.076 -8.353 14.755 1.00 95.62 115 GLU A N 1
ATOM 897 C CA . GLU A 1 115 ? -6.842 -9.369 13.732 1.00 95.62 115 GLU A CA 1
ATOM 898 C C . GLU A 1 115 ? -7.090 -8.823 12.319 1.00 95.62 115 GLU A C 1
ATOM 900 O O . GLU A 1 115 ? -6.267 -9.033 11.424 1.00 95.62 115 GLU A O 1
ATOM 905 N N . ALA A 1 116 ? -8.148 -8.031 12.124 1.00 94.12 116 ALA A N 1
ATOM 906 C CA . ALA A 1 116 ? -8.418 -7.350 10.859 1.00 94.12 116 ALA A CA 1
ATOM 907 C C . ALA A 1 116 ? -7.307 -6.353 10.486 1.00 94.12 116 ALA A C 1
ATOM 909 O O . ALA A 1 116 ? -6.827 -6.348 9.349 1.00 94.12 116 ALA A O 1
ATOM 910 N N . LYS A 1 117 ? -6.845 -5.535 11.444 1.00 91.25 117 LYS A N 1
ATOM 911 C CA . LYS A 1 117 ? -5.721 -4.607 11.230 1.00 91.25 117 LYS A CA 1
ATOM 912 C C . LYS A 1 117 ? -4.418 -5.343 10.922 1.00 91.25 117 LYS A C 1
ATOM 914 O O . LYS A 1 117 ? -3.653 -4.882 10.077 1.00 91.25 117 LYS A O 1
ATOM 919 N N . PHE A 1 118 ? -4.168 -6.477 11.571 1.00 94.88 118 PHE A N 1
ATOM 920 C CA . PHE A 1 118 ? -2.984 -7.290 11.314 1.00 94.88 118 PHE A CA 1
ATOM 921 C C . PHE A 1 118 ? -3.003 -7.878 9.899 1.00 94.88 118 PHE A C 1
ATOM 923 O O . PHE A 1 118 ? -2.028 -7.729 9.165 1.00 94.88 118 PHE A O 1
ATOM 930 N N . HIS A 1 119 ? -4.134 -8.447 9.470 1.00 93.31 119 HIS A N 1
ATOM 931 C CA . HIS A 1 119 ? -4.305 -8.928 8.097 1.00 93.31 119 HIS A CA 1
ATOM 932 C C . HIS A 1 119 ? -4.127 -7.804 7.070 1.00 93.31 119 HIS A C 1
ATOM 934 O O . HIS A 1 119 ? -3.443 -7.990 6.064 1.00 93.31 119 HIS A O 1
ATOM 940 N N . GLN A 1 120 ? -4.679 -6.615 7.333 1.00 93.88 120 GLN A N 1
ATOM 941 C CA . GLN A 1 120 ? -4.494 -5.451 6.466 1.00 93.88 120 GLN A CA 1
ATOM 942 C C . GLN A 1 120 ? -3.013 -5.053 6.350 1.00 93.88 120 GLN A C 1
ATOM 944 O O . GLN A 1 120 ? -2.517 -4.823 5.246 1.00 93.88 120 GLN A O 1
ATOM 949 N N . MET A 1 121 ? -2.289 -5.004 7.472 1.00 90.94 121 MET A N 1
ATOM 950 C CA . MET A 1 121 ? -0.855 -4.695 7.489 1.00 90.94 121 MET A CA 1
ATOM 951 C C . MET A 1 121 ? -0.036 -5.753 6.740 1.00 90.94 121 MET A C 1
ATOM 953 O O . MET A 1 121 ? 0.886 -5.418 5.992 1.00 90.94 121 MET A O 1
ATOM 957 N N . GLN A 1 122 ? -0.388 -7.029 6.902 1.00 91.06 122 GLN A N 1
ATOM 958 C CA . GLN A 1 122 ? 0.263 -8.130 6.204 1.00 91.06 122 GLN A CA 1
ATOM 959 C C . GLN A 1 122 ? 0.068 -8.019 4.685 1.00 91.06 122 GLN A C 1
ATOM 961 O O . GLN A 1 122 ? 1.043 -8.136 3.945 1.00 91.06 122 GLN A O 1
ATOM 966 N N . GLN A 1 123 ? -1.146 -7.711 4.216 1.00 90.06 123 GLN A N 1
ATOM 967 C CA . GLN A 1 123 ? -1.418 -7.476 2.792 1.00 90.06 123 GLN A CA 1
ATOM 968 C C . GLN A 1 123 ? -0.616 -6.290 2.241 1.00 90.06 123 GLN A C 1
ATOM 970 O O . GLN A 1 123 ? -0.000 -6.400 1.183 1.00 90.06 123 GLN A O 1
ATOM 975 N N . GLN A 1 124 ? -0.556 -5.174 2.975 1.00 88.69 124 GLN A N 1
ATOM 976 C CA . GLN A 1 124 ? 0.254 -4.017 2.573 1.00 88.69 124 GLN A CA 1
ATOM 977 C C . GLN A 1 124 ? 1.746 -4.353 2.505 1.00 88.69 124 GLN A C 1
ATOM 979 O O . GLN A 1 124 ? 2.437 -3.921 1.586 1.00 88.69 124 GLN A O 1
ATOM 984 N N . THR A 1 125 ? 2.242 -5.168 3.436 1.00 88.69 125 THR A N 1
ATOM 985 C CA . THR A 1 125 ? 3.643 -5.603 3.442 1.00 88.69 125 THR A CA 1
ATOM 986 C C . THR A 1 125 ? 3.941 -6.530 2.263 1.00 88.69 125 THR A C 1
ATOM 988 O O . THR A 1 125 ? 4.995 -6.411 1.645 1.00 88.69 125 THR A O 1
ATOM 991 N N . GLN A 1 126 ? 3.003 -7.404 1.884 1.00 87.81 126 GLN A N 1
ATOM 992 C CA . GLN A 1 126 ? 3.135 -8.258 0.697 1.00 87.81 126 GLN A CA 1
ATOM 993 C C . GLN A 1 126 ? 3.087 -7.479 -0.628 1.00 87.81 126 GLN A C 1
ATOM 995 O O . GLN A 1 126 ? 3.653 -7.938 -1.621 1.00 87.81 126 GLN A O 1
ATOM 1000 N N . ALA A 1 127 ? 2.484 -6.287 -0.655 1.00 88.44 127 ALA A N 1
ATOM 1001 C CA . ALA A 1 127 ? 2.508 -5.421 -1.834 1.00 88.44 127 ALA A CA 1
ATOM 1002 C C . ALA A 1 127 ? 3.902 -4.814 -2.100 1.00 88.44 127 ALA A C 1
ATOM 1004 O O . ALA A 1 127 ? 4.230 -4.507 -3.246 1.00 88.44 127 ALA A O 1
ATOM 1005 N N . ILE A 1 128 ? 4.755 -4.675 -1.076 1.00 90.94 128 ILE A N 1
ATOM 1006 C CA . ILE A 1 128 ? 6.086 -4.059 -1.216 1.00 90.94 128 ILE A CA 1
ATOM 1007 C C . ILE A 1 128 ? 6.999 -4.866 -2.163 1.00 90.94 128 ILE A C 1
ATOM 1009 O O . ILE A 1 128 ? 7.521 -4.265 -3.107 1.00 90.94 128 ILE A O 1
ATOM 1013 N N . PRO A 1 129 ? 7.172 -6.198 -2.005 1.00 90.88 129 PRO A N 1
ATOM 1014 C CA . PRO A 1 129 ? 7.927 -7.007 -2.963 1.00 90.88 129 PRO A CA 1
ATOM 1015 C C . PRO A 1 129 ? 7.382 -6.931 -4.393 1.00 90.88 129 PRO A C 1
ATOM 1017 O O . PRO A 1 129 ? 8.162 -6.865 -5.340 1.00 90.88 129 PRO A O 1
ATOM 1020 N N . GLN A 1 130 ? 6.054 -6.897 -4.564 1.00 89.38 130 GLN A N 1
ATOM 1021 C CA . GLN A 1 130 ? 5.435 -6.781 -5.890 1.00 89.38 130 GLN A CA 1
ATOM 1022 C C . GLN A 1 130 ? 5.757 -5.435 -6.550 1.00 89.38 130 GLN A C 1
ATOM 1024 O O . GLN A 1 130 ? 6.118 -5.392 -7.729 1.00 89.38 130 GLN A O 1
ATOM 1029 N N . MET A 1 131 ? 5.696 -4.335 -5.792 1.00 92.38 131 MET A N 1
ATOM 1030 C CA . MET A 1 131 ? 6.114 -3.026 -6.297 1.00 92.38 131 MET A CA 1
ATOM 1031 C C . MET A 1 131 ? 7.610 -2.991 -6.624 1.00 92.38 131 MET A C 1
ATOM 1033 O O . MET A 1 131 ? 7.984 -2.434 -7.653 1.00 92.38 131 MET A O 1
ATOM 1037 N N . GLN A 1 132 ? 8.468 -3.599 -5.797 1.00 91.06 132 GLN A N 1
ATOM 1038 C CA . GLN A 1 132 ? 9.904 -3.696 -6.083 1.00 91.06 132 GLN A CA 1
ATOM 1039 C C . GLN A 1 132 ? 10.189 -4.481 -7.368 1.00 91.06 132 GLN A C 1
ATOM 1041 O O . GLN A 1 132 ? 10.995 -4.029 -8.179 1.00 91.06 132 GLN A O 1
ATOM 1046 N N . ALA A 1 133 ? 9.505 -5.607 -7.586 1.00 93.69 133 ALA A N 1
ATOM 1047 C CA . ALA A 1 133 ? 9.630 -6.389 -8.815 1.00 93.69 133 ALA A CA 1
ATOM 1048 C C . ALA A 1 133 ? 9.182 -5.584 -10.045 1.00 93.69 133 ALA A C 1
ATOM 1050 O O . ALA A 1 133 ? 9.886 -5.541 -11.051 1.00 93.69 133 ALA A O 1
ATOM 1051 N N . THR A 1 134 ? 8.058 -4.868 -9.933 1.00 94.31 134 THR A N 1
ATOM 1052 C CA . THR A 1 134 ? 7.551 -4.006 -11.012 1.00 94.31 134 THR A CA 1
ATOM 1053 C C . THR A 1 134 ? 8.531 -2.872 -11.326 1.00 94.31 134 THR A C 1
ATOM 1055 O O . THR A 1 134 ? 8.801 -2.585 -12.490 1.00 94.31 134 THR A O 1
ATOM 1058 N N . LEU A 1 135 ? 9.114 -2.241 -10.301 1.00 95.75 135 LEU A N 1
ATOM 1059 C CA . LEU A 1 135 ? 10.142 -1.213 -10.482 1.00 95.75 135 LEU A CA 1
ATOM 1060 C C . LEU A 1 135 ? 11.395 -1.770 -11.167 1.00 95.75 135 LEU A C 1
ATOM 1062 O O . LEU A 1 135 ? 11.929 -1.114 -12.059 1.00 95.75 135 LEU A O 1
ATOM 1066 N N . GLN A 1 136 ? 11.846 -2.974 -10.800 1.00 95.06 136 GLN A N 1
ATOM 1067 C CA . GLN A 1 136 ? 12.964 -3.634 -11.484 1.00 95.06 136 GLN A CA 1
ATOM 1068 C C . GLN A 1 136 ? 12.654 -3.914 -12.956 1.00 95.06 136 GLN A C 1
ATOM 1070 O O . GLN A 1 136 ? 13.487 -3.622 -13.812 1.00 95.06 136 GLN A O 1
ATOM 1075 N N . GLU A 1 137 ? 11.458 -4.417 -13.267 1.00 96.31 137 GLU A N 1
ATOM 1076 C CA . GLU A 1 137 ? 11.046 -4.685 -14.648 1.00 96.31 137 GLU A CA 1
ATOM 1077 C C . GLU A 1 137 ? 11.009 -3.398 -15.488 1.00 96.31 137 GLU A C 1
ATOM 1079 O O . GLU A 1 137 ? 11.496 -3.370 -16.621 1.00 96.31 137 GLU A O 1
ATOM 1084 N N . VAL A 1 138 ? 10.483 -2.304 -14.927 1.00 97.31 138 VAL A N 1
ATOM 1085 C CA . VAL A 1 138 ? 10.450 -0.996 -15.598 1.00 97.31 138 VAL A CA 1
ATOM 1086 C C . VAL A 1 138 ? 11.862 -0.464 -15.848 1.00 97.31 138 VAL A C 1
ATOM 1088 O O . VAL A 1 138 ? 12.139 0.008 -16.950 1.00 97.31 138 VAL A O 1
ATOM 1091 N N . LEU A 1 139 ? 12.771 -0.571 -14.874 1.00 95.25 139 LEU A N 1
ATOM 1092 C CA . LEU A 1 139 ? 14.170 -0.162 -15.044 1.00 95.25 139 LEU A CA 1
ATOM 1093 C C . LEU A 1 139 ? 14.874 -0.983 -16.132 1.00 95.25 139 LEU A C 1
ATOM 1095 O O . LEU A 1 139 ? 15.579 -0.420 -16.968 1.00 95.25 139 LEU A O 1
ATOM 1099 N N . GLN A 1 140 ? 14.637 -2.296 -16.172 1.00 96.44 140 GLN A N 1
ATOM 1100 C CA . GLN A 1 140 ? 15.202 -3.168 -17.201 1.00 96.44 140 GLN A CA 1
ATOM 1101 C C . GLN A 1 140 ? 14.691 -2.793 -18.598 1.00 96.44 140 GLN A C 1
ATOM 1103 O O . GLN A 1 140 ? 15.482 -2.641 -19.530 1.00 96.44 140 GLN A O 1
ATOM 1108 N N . LYS A 1 141 ? 13.379 -2.569 -18.743 1.00 93.94 141 LYS A N 1
ATOM 1109 C CA . LYS A 1 141 ? 12.771 -2.117 -20.005 1.00 93.94 141 LYS A CA 1
ATOM 1110 C C . LYS A 1 141 ? 13.280 -0.744 -20.435 1.00 93.94 141 LYS A C 1
ATOM 1112 O O . LYS A 1 141 ? 13.504 -0.524 -21.626 1.00 93.94 141 LYS A O 1
ATOM 1117 N N . GLN A 1 142 ? 13.492 0.172 -19.491 1.00 93.50 142 GLN A N 1
ATOM 1118 C CA . GLN A 1 142 ? 14.070 1.485 -19.776 1.00 93.50 142 GLN A CA 1
ATOM 1119 C C . GLN A 1 142 ? 15.496 1.353 -20.322 1.00 93.50 142 GLN A C 1
ATOM 1121 O O . GLN A 1 142 ? 15.814 1.974 -21.335 1.00 93.50 142 GLN A O 1
ATOM 1126 N N . GLN A 1 143 ? 16.329 0.515 -19.700 1.00 94.44 143 GLN A N 1
ATOM 1127 C CA . GLN A 1 143 ? 17.697 0.281 -20.158 1.00 94.44 143 GLN A CA 1
ATOM 1128 C C . GLN A 1 143 ? 17.723 -0.363 -21.548 1.00 94.44 143 GLN A C 1
ATOM 1130 O O . GLN A 1 143 ? 18.433 0.118 -22.427 1.00 94.44 143 GLN A O 1
ATOM 1135 N N . GLN A 1 144 ? 16.884 -1.376 -21.784 1.00 93.44 144 GLN A N 1
ATOM 1136 C CA . GLN A 1 144 ? 16.760 -2.006 -23.099 1.00 93.44 144 GLN A CA 1
ATOM 1137 C C . GLN A 1 144 ? 16.343 -0.995 -24.175 1.00 93.44 144 GLN A C 1
ATOM 1139 O O . GLN A 1 144 ? 16.951 -0.943 -25.239 1.00 93.44 144 GLN A O 1
ATOM 1144 N N . THR A 1 145 ? 15.355 -0.146 -23.879 1.00 93.50 145 THR A N 1
ATOM 1145 C CA . THR A 1 145 ? 14.902 0.907 -24.804 1.00 93.50 145 THR A CA 1
ATOM 1146 C C . THR A 1 145 ? 16.028 1.891 -25.122 1.00 93.50 145 THR A C 1
ATOM 1148 O O . THR A 1 145 ? 16.174 2.316 -26.266 1.00 93.50 145 THR A O 1
ATOM 1151 N N . GLN A 1 146 ? 16.850 2.240 -24.128 1.00 92.00 146 GLN A N 1
ATOM 1152 C CA . GLN A 1 146 ? 17.988 3.134 -24.318 1.00 92.00 146 GLN A CA 1
ATOM 1153 C C . GLN A 1 146 ? 19.061 2.518 -25.226 1.00 92.00 146 GLN A C 1
ATOM 1155 O O . GLN A 1 146 ? 19.579 3.216 -26.095 1.00 92.00 146 GLN A O 1
ATOM 1160 N N . THR A 1 147 ? 19.344 1.220 -25.077 1.00 94.56 147 THR A N 1
ATOM 1161 C CA . THR A 1 147 ? 20.243 0.486 -25.980 1.00 94.56 147 THR A CA 1
ATOM 1162 C C . THR A 1 147 ? 19.685 0.444 -27.400 1.00 94.56 147 THR A C 1
ATOM 1164 O O . THR A 1 147 ? 20.371 0.853 -28.329 1.00 94.56 147 THR A O 1
ATOM 1167 N N . THR A 1 148 ? 18.411 0.073 -27.574 1.00 94.19 148 THR A N 1
ATOM 1168 C CA . THR A 1 148 ? 17.776 0.028 -28.903 1.00 94.19 148 THR A CA 1
ATOM 1169 C C . THR A 1 148 ? 17.792 1.392 -29.597 1.00 94.19 148 THR A C 1
ATOM 1171 O O . THR A 1 148 ? 18.027 1.469 -30.798 1.00 94.19 148 THR A O 1
ATOM 1174 N N . LEU A 1 149 ? 17.580 2.488 -28.861 1.00 96.06 149 LEU A N 1
ATOM 1175 C CA . LEU A 1 149 ? 17.684 3.837 -29.425 1.00 96.06 149 LEU A CA 1
ATOM 1176 C C . LEU A 1 149 ? 19.105 4.164 -29.902 1.00 96.06 149 LEU A C 1
ATOM 1178 O O . LEU A 1 149 ? 19.257 4.81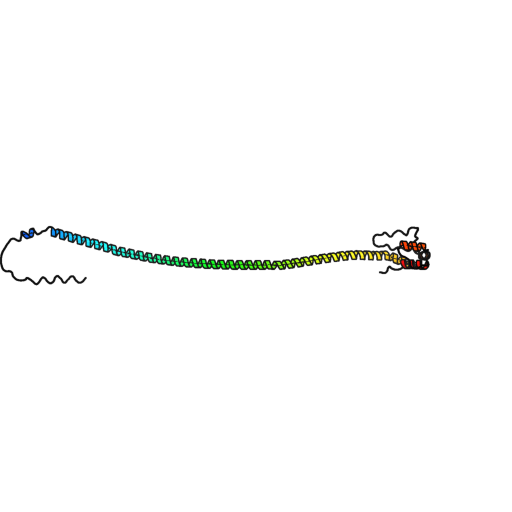4 -30.934 1.00 96.06 149 LEU A O 1
ATOM 1182 N N . GLN A 1 150 ? 20.132 3.724 -29.173 1.00 94.00 150 GLN A N 1
ATOM 1183 C CA . GLN A 1 150 ? 21.527 3.891 -29.583 1.00 94.00 150 GLN A CA 1
ATOM 1184 C C . GLN A 1 150 ? 21.838 3.109 -30.859 1.00 94.00 150 GLN A C 1
ATOM 1186 O O . GLN A 1 150 ? 22.398 3.687 -31.791 1.00 94.00 150 GLN A O 1
ATOM 1191 N N . ASP A 1 151 ? 21.402 1.852 -30.930 1.00 93.94 151 ASP A N 1
ATOM 1192 C CA . ASP A 1 151 ? 21.598 0.999 -32.105 1.00 93.94 151 ASP A CA 1
ATOM 1193 C C . ASP A 1 151 ? 20.938 1.615 -33.346 1.00 93.94 151 ASP A C 1
ATOM 1195 O O . ASP A 1 151 ? 21.572 1.749 -34.391 1.00 93.94 151 ASP A O 1
ATOM 1199 N N . VAL A 1 152 ? 19.695 2.094 -33.214 1.00 96.38 152 VAL A N 1
ATOM 1200 C CA . VAL A 1 152 ? 18.967 2.753 -34.312 1.00 96.38 152 VAL A CA 1
ATOM 1201 C C . VAL A 1 152 ? 19.661 4.043 -34.764 1.00 96.38 152 VAL A C 1
ATOM 1203 O O . VAL A 1 152 ? 19.712 4.330 -35.961 1.00 96.38 152 VAL A O 1
ATOM 1206 N N . LEU A 1 153 ? 20.208 4.840 -33.839 1.00 95.06 153 LEU A N 1
ATOM 1207 C CA . LEU A 1 153 ? 20.961 6.048 -34.195 1.00 95.06 153 LEU A CA 1
ATOM 1208 C C . LEU A 1 153 ? 22.248 5.711 -34.956 1.00 95.06 153 LEU A C 1
ATOM 1210 O O . LEU A 1 153 ? 22.569 6.380 -35.941 1.00 95.06 153 LEU A O 1
ATOM 1214 N N . GLN A 1 154 ? 22.961 4.671 -34.526 1.00 94.56 154 GLN A N 1
ATOM 1215 C CA . GLN A 1 154 ? 24.168 4.204 -35.199 1.00 94.56 154 GLN A CA 1
ATOM 1216 C C . GLN A 1 154 ? 23.852 3.661 -36.598 1.00 94.56 154 GLN A C 1
ATOM 1218 O O . GLN A 1 154 ? 24.527 4.019 -37.563 1.00 94.56 154 GLN A O 1
ATOM 1223 N N . GLU A 1 155 ? 22.794 2.863 -36.732 1.00 95.12 155 GLU A N 1
ATOM 1224 C CA . GLU A 1 155 ? 22.346 2.327 -38.017 1.00 95.12 155 GLU A CA 1
ATOM 1225 C C . GLU A 1 155 ? 21.930 3.449 -38.981 1.00 95.12 155 GLU A C 1
ATOM 1227 O O . GLU A 1 155 ? 22.306 3.439 -40.154 1.00 95.12 155 GLU A O 1
ATOM 1232 N N . GLN A 1 156 ? 21.238 4.482 -38.487 1.00 93.44 156 GLN A N 1
ATOM 1233 C CA . GLN A 1 156 ? 20.902 5.652 -39.298 1.00 93.44 156 GLN A CA 1
ATOM 1234 C C . GLN A 1 156 ? 22.161 6.385 -39.786 1.00 93.44 156 GLN A C 1
ATOM 1236 O O . GLN A 1 156 ? 22.214 6.821 -40.939 1.00 93.44 156 GLN A O 1
ATOM 1241 N N . GLN A 1 157 ? 23.179 6.529 -38.933 1.00 92.94 157 GLN A N 1
ATOM 1242 C CA . GLN A 1 157 ? 24.435 7.169 -39.316 1.00 92.94 157 GLN A CA 1
ATOM 1243 C C . GLN A 1 157 ? 25.172 6.357 -40.387 1.00 92.94 157 GLN A C 1
ATOM 1245 O O . GLN A 1 157 ? 25.659 6.940 -41.357 1.00 92.94 157 GLN A O 1
ATOM 1250 N N . GLN A 1 158 ? 25.198 5.029 -40.250 1.00 89.75 158 GLN A N 1
ATOM 1251 C CA . GLN A 1 158 ? 25.783 4.141 -41.251 1.00 89.75 158 GLN A CA 1
ATOM 1252 C C . GLN A 1 158 ? 25.042 4.251 -42.586 1.00 89.75 158 GLN A C 1
ATOM 1254 O O . GLN A 1 158 ? 25.660 4.488 -43.619 1.00 89.75 158 GLN A O 1
ATOM 1259 N N . MET A 1 159 ? 23.710 4.200 -42.566 1.00 93.06 159 MET A N 1
ATOM 1260 C CA . MET A 1 159 ? 22.899 4.327 -43.775 1.00 93.06 159 MET A CA 1
ATOM 1261 C C . MET A 1 159 ? 23.134 5.663 -44.494 1.00 93.06 159 MET A C 1
ATOM 1263 O O . MET A 1 159 ? 23.164 5.712 -45.722 1.00 93.06 159 MET A O 1
ATOM 1267 N N . GLN A 1 160 ? 23.327 6.763 -43.758 1.00 88.50 160 GLN A N 1
ATOM 1268 C CA . GLN A 1 160 ? 23.673 8.052 -44.364 1.00 88.50 160 GLN A CA 1
ATOM 1269 C C . GLN A 1 160 ? 25.040 8.021 -45.059 1.00 88.50 160 GLN A C 1
ATOM 1271 O O . GLN A 1 160 ? 25.179 8.597 -46.142 1.00 88.50 160 GLN A O 1
ATOM 1276 N N . GLN A 1 161 ? 26.030 7.344 -44.471 1.00 82.75 161 GLN A N 1
ATOM 1277 C CA . GLN A 1 161 ? 27.338 7.146 -45.099 1.00 82.75 161 GLN A CA 1
ATOM 1278 C C . GLN A 1 161 ? 27.215 6.282 -46.359 1.00 82.75 161 GLN A C 1
ATOM 1280 O O . GLN A 1 161 ? 27.700 6.681 -47.419 1.00 82.75 161 GLN A O 1
ATOM 1285 N N . ASP A 1 162 ? 26.481 5.173 -46.288 1.00 82.38 162 ASP A N 1
ATOM 1286 C CA . ASP A 1 162 ? 26.271 4.269 -47.422 1.00 82.38 162 ASP A CA 1
ATOM 1287 C C . ASP A 1 162 ? 25.545 4.979 -48.574 1.00 82.38 162 ASP A C 1
ATOM 1289 O O . ASP A 1 162 ? 25.952 4.895 -49.734 1.00 82.38 162 ASP A O 1
ATOM 1293 N N . LEU A 1 163 ? 24.512 5.772 -48.269 1.00 83.69 163 LEU A N 1
ATOM 1294 C CA . LEU A 1 163 ? 23.820 6.594 -49.262 1.00 83.69 163 LEU A CA 1
ATOM 1295 C C . LEU A 1 163 ? 24.747 7.632 -49.901 1.00 83.69 163 LEU A C 1
ATOM 1297 O O . LEU A 1 163 ? 24.622 7.897 -51.100 1.00 83.69 163 LEU A O 1
ATOM 1301 N N . ALA A 1 164 ? 25.670 8.223 -49.139 1.00 76.19 164 ALA A N 1
ATOM 1302 C CA . ALA A 1 164 ? 26.661 9.142 -49.688 1.00 76.19 164 ALA A CA 1
ATOM 1303 C C . ALA A 1 164 ? 27.595 8.425 -50.677 1.00 76.19 164 ALA A C 1
ATOM 1305 O O . ALA A 1 164 ? 27.814 8.935 -51.778 1.00 76.19 164 ALA A O 1
ATOM 1306 N N . VAL A 1 165 ? 28.063 7.219 -50.338 1.00 76.69 165 VAL A N 1
ATOM 1307 C CA . VAL A 1 165 ? 28.893 6.372 -51.214 1.00 76.69 165 VAL A CA 1
ATOM 1308 C C . VAL A 1 165 ? 28.137 5.953 -52.480 1.00 76.69 165 VAL A C 1
ATOM 1310 O O . VAL A 1 165 ? 28.684 6.016 -53.585 1.00 76.69 165 VAL A O 1
ATOM 1313 N N . ILE A 1 166 ? 26.858 5.583 -52.368 1.00 76.62 166 ILE A N 1
ATOM 1314 C CA . ILE A 1 166 ? 26.026 5.211 -53.525 1.00 76.62 166 ILE A CA 1
ATOM 1315 C C . ILE A 1 166 ? 25.822 6.411 -54.453 1.00 76.62 166 ILE A C 1
ATOM 1317 O O . ILE A 1 166 ? 26.053 6.305 -55.660 1.00 76.62 166 ILE A O 1
ATOM 1321 N N . ARG A 1 167 ? 25.426 7.570 -53.908 1.00 73.56 167 ARG A N 1
ATOM 1322 C CA . ARG A 1 167 ? 25.236 8.801 -54.696 1.00 73.56 167 ARG A CA 1
ATOM 1323 C C . ARG A 1 167 ? 26.522 9.210 -55.401 1.00 73.56 167 ARG A C 1
ATOM 1325 O O . ARG A 1 167 ? 26.482 9.604 -56.563 1.00 73.56 167 ARG A O 1
ATOM 1332 N N . TRP A 1 168 ? 27.651 9.082 -54.712 1.00 65.69 168 TRP A N 1
ATOM 1333 C CA . TRP A 1 168 ? 28.974 9.303 -55.278 1.00 65.69 168 TRP A CA 1
ATOM 1334 C C . TRP A 1 168 ? 29.260 8.368 -56.461 1.00 65.69 168 TRP A C 1
ATOM 1336 O O . TRP A 1 168 ? 29.580 8.834 -57.556 1.00 65.69 168 TRP A O 1
ATOM 1346 N N . THR A 1 169 ? 29.061 7.062 -56.273 1.00 68.62 169 THR A N 1
ATOM 1347 C CA . THR A 1 169 ? 29.267 6.046 -57.318 1.00 68.62 169 THR A CA 1
ATOM 1348 C C . THR A 1 169 ? 28.409 6.344 -58.547 1.00 68.62 169 THR A C 1
ATOM 1350 O O . THR A 1 169 ? 28.887 6.277 -59.681 1.00 68.62 169 THR A O 1
ATOM 1353 N N . GLN A 1 170 ? 27.148 6.727 -58.331 1.00 71.19 170 GLN A N 1
ATOM 1354 C CA . GLN A 1 170 ? 26.215 7.067 -59.401 1.00 71.19 170 GLN A CA 1
ATOM 1355 C C . GLN A 1 170 ? 26.617 8.351 -60.139 1.00 71.19 170 GLN A C 1
ATOM 1357 O O . GLN A 1 170 ? 26.594 8.376 -61.368 1.00 71.19 170 GLN A O 1
ATOM 1362 N N . ALA A 1 171 ? 27.020 9.402 -59.417 1.00 65.81 171 ALA A N 1
ATOM 1363 C CA . ALA A 1 171 ? 27.460 10.664 -60.011 1.00 65.81 171 ALA A CA 1
ATOM 1364 C C . ALA A 1 171 ? 28.709 10.487 -60.892 1.00 65.81 171 ALA A C 1
ATOM 1366 O O . ALA A 1 171 ? 28.815 11.102 -61.953 1.00 65.81 171 ALA A O 1
ATOM 1367 N N . ASN A 1 172 ? 29.623 9.600 -60.491 1.00 61.47 172 ASN A N 1
ATOM 1368 C CA . ASN A 1 172 ? 30.833 9.293 -61.253 1.00 61.47 172 ASN A CA 1
ATOM 1369 C C . ASN A 1 172 ? 30.616 8.245 -62.363 1.00 61.47 172 ASN A C 1
ATOM 1371 O O . ASN A 1 172 ? 31.514 8.040 -63.179 1.00 61.47 172 ASN A O 1
ATOM 1375 N N . ALA A 1 173 ? 29.441 7.613 -62.471 1.00 65.12 173 ALA A N 1
ATOM 1376 C CA . ALA A 1 173 ? 29.192 6.572 -63.471 1.00 65.12 173 ALA A CA 1
ATOM 1377 C C . ALA A 1 173 ? 29.364 7.077 -64.916 1.00 65.12 173 ALA A C 1
ATOM 1379 O O . ALA A 1 173 ? 29.978 6.398 -65.734 1.00 65.12 173 ALA A O 1
ATOM 1380 N N . ALA A 1 174 ? 28.883 8.284 -65.237 1.00 55.84 174 ALA A N 1
ATOM 1381 C CA . ALA A 1 174 ? 29.043 8.872 -66.571 1.00 55.84 174 ALA A CA 1
ATOM 1382 C C . ALA A 1 174 ? 30.516 9.163 -66.910 1.00 55.84 174 ALA A C 1
ATOM 1384 O O . ALA A 1 174 ? 30.946 8.892 -68.029 1.00 55.84 174 ALA A O 1
ATOM 1385 N N . ILE A 1 175 ? 31.295 9.634 -65.929 1.00 58.03 175 ILE A N 1
ATOM 1386 C CA . ILE A 1 175 ? 32.744 9.850 -66.059 1.00 58.03 175 ILE A CA 1
ATOM 1387 C C . ILE A 1 175 ? 33.451 8.509 -66.301 1.00 58.03 175 ILE A C 1
ATOM 1389 O O . ILE A 1 175 ? 34.254 8.401 -67.224 1.00 58.03 175 ILE A O 1
ATOM 1393 N N . ARG A 1 176 ? 33.083 7.457 -65.557 1.00 59.75 176 ARG A N 1
ATOM 1394 C CA . ARG A 1 176 ? 33.585 6.087 -65.765 1.00 59.75 176 ARG A CA 1
ATOM 1395 C C . ARG A 1 176 ? 33.268 5.560 -67.160 1.00 59.75 176 ARG A C 1
ATOM 1397 O O . ARG A 1 176 ? 34.153 5.043 -67.833 1.00 59.75 176 ARG A O 1
ATOM 1404 N N . PHE A 1 177 ? 32.029 5.718 -67.630 1.00 56.81 177 PHE A N 1
ATOM 1405 C CA . PHE A 1 177 ? 31.638 5.310 -68.983 1.00 56.81 177 PHE A CA 1
ATOM 1406 C C . PHE A 1 177 ? 32.350 6.119 -70.070 1.00 56.81 177 PHE A C 1
ATOM 1408 O O . PHE A 1 177 ? 32.700 5.557 -71.106 1.00 56.81 177 PHE A O 1
ATOM 1415 N N . GLN A 1 178 ? 32.583 7.413 -69.849 1.00 51.62 178 GLN A N 1
A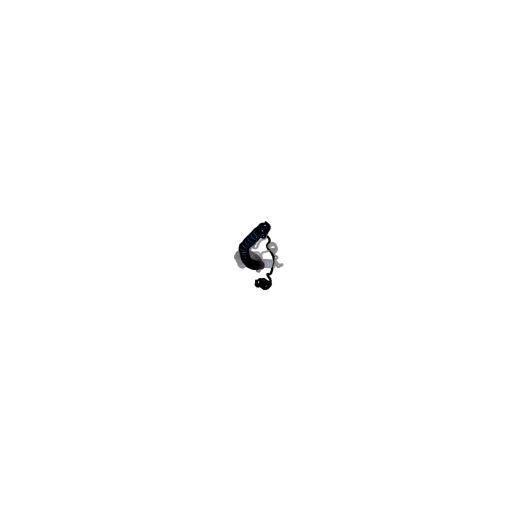TOM 1416 C CA . GLN A 1 178 ? 33.307 8.268 -70.785 1.00 51.62 178 GLN A CA 1
ATOM 1417 C C . GLN A 1 178 ? 34.786 7.886 -70.860 1.00 51.62 178 GLN A C 1
ATOM 1419 O O . GLN A 1 178 ? 35.275 7.641 -71.958 1.00 51.62 178 GLN A O 1
ATOM 1424 N N . ASN A 1 179 ? 35.463 7.720 -69.720 1.00 55.78 179 ASN A N 1
ATOM 1425 C CA . ASN A 1 179 ? 36.833 7.204 -69.668 1.00 55.78 179 ASN A CA 1
ATOM 1426 C C . ASN A 1 179 ? 36.929 5.821 -70.337 1.00 55.78 179 ASN A C 1
ATOM 1428 O O . ASN A 1 179 ? 37.851 5.571 -71.111 1.00 55.78 179 ASN A O 1
ATOM 1432 N N . LYS A 1 180 ? 35.924 4.957 -70.133 1.00 56.34 180 LYS A N 1
ATOM 1433 C CA . LYS A 1 180 ? 35.812 3.658 -70.809 1.00 56.34 180 LYS A CA 1
ATOM 1434 C C . LYS A 1 180 ? 35.597 3.785 -72.323 1.00 56.34 180 LYS A C 1
ATOM 1436 O O . LYS A 1 180 ? 36.119 2.974 -73.065 1.00 56.34 180 LYS A O 1
ATOM 1441 N N . ARG A 1 181 ? 34.870 4.784 -72.827 1.00 45.62 181 ARG A N 1
ATOM 1442 C CA . ARG A 1 181 ? 34.740 5.029 -74.281 1.00 45.62 181 ARG A CA 1
ATOM 1443 C C . ARG A 1 181 ? 35.974 5.695 -74.892 1.00 45.62 181 ARG A C 1
ATOM 1445 O O . ARG A 1 181 ? 36.247 5.491 -76.070 1.00 45.62 181 ARG A O 1
ATOM 1452 N N . CYS A 1 182 ? 36.769 6.419 -74.104 1.00 48.47 182 CYS A N 1
ATOM 1453 C CA . CYS A 1 182 ? 38.100 6.878 -74.513 1.00 48.47 182 CYS A CA 1
ATOM 1454 C C . CYS A 1 182 ? 39.099 5.715 -74.713 1.00 48.47 182 CYS A C 1
ATOM 1456 O O . CYS A 1 182 ? 40.161 5.937 -75.291 1.00 48.47 182 CYS A O 1
ATOM 1458 N N . LEU A 1 183 ? 38.753 4.476 -74.315 1.00 44.66 183 LEU A N 1
ATOM 1459 C CA . LEU A 1 183 ? 39.436 3.246 -74.757 1.00 44.66 183 LEU A CA 1
ATOM 1460 C C . LEU A 1 183 ? 39.331 3.033 -76.275 1.00 44.66 183 LEU A C 1
ATOM 1462 O O . LEU A 1 183 ? 40.161 2.334 -76.848 1.00 44.66 183 LEU A O 1
ATOM 1466 N N . GLU A 1 184 ? 38.313 3.610 -76.920 1.00 46.53 184 GLU A N 1
ATOM 1467 C CA . GLU A 1 184 ? 37.988 3.343 -78.321 1.00 46.53 184 GLU A CA 1
ATOM 1468 C C . GLU A 1 184 ? 38.417 4.498 -79.253 1.00 46.53 184 GLU A C 1
ATOM 1470 O O . GLU A 1 184 ? 38.813 4.218 -80.384 1.00 46.53 184 GLU A O 1
ATOM 1475 N N . HIS A 1 185 ? 38.463 5.769 -78.801 1.00 44.16 185 HIS A N 1
ATOM 1476 C CA . HIS A 1 185 ? 38.851 6.942 -79.623 1.00 44.16 185 HIS A CA 1
ATOM 1477 C C . HIS A 1 185 ? 39.541 8.108 -78.850 1.00 44.16 185 HIS A C 1
ATOM 1479 O O . HIS A 1 185 ? 39.396 8.240 -77.638 1.00 44.16 185 HIS A O 1
ATOM 1485 N N . LEU A 1 186 ? 40.261 8.978 -79.593 1.00 48.12 186 LEU A N 1
ATOM 1486 C CA . LEU A 1 186 ? 41.113 10.144 -79.218 1.00 48.12 186 LEU A CA 1
ATOM 1487 C C . LEU A 1 186 ? 40.441 11.277 -78.379 1.00 48.12 186 LEU A C 1
ATOM 1489 O O . LEU A 1 186 ? 40.513 12.449 -78.755 1.00 48.12 186 LEU A O 1
ATOM 1493 N N . HIS A 1 187 ? 39.807 10.983 -77.239 1.00 47.28 187 HIS A N 1
ATOM 1494 C CA . HIS A 1 187 ? 39.119 11.991 -76.407 1.00 47.28 187 HIS A CA 1
ATOM 1495 C C . HIS A 1 187 ? 39.718 12.192 -74.993 1.00 47.28 187 HIS A C 1
ATOM 1497 O O . HIS A 1 187 ? 40.427 11.308 -74.505 1.00 47.28 187 HIS A O 1
ATOM 1503 N N . PRO A 1 188 ? 39.435 13.345 -74.332 1.00 49.94 188 PRO A N 1
ATOM 1504 C CA . PRO A 1 188 ? 39.938 13.684 -72.996 1.00 49.94 188 PRO A CA 1
ATOM 1505 C C . PRO A 1 188 ? 39.504 12.723 -71.889 1.00 49.94 188 PRO A C 1
ATOM 1507 O O . PRO A 1 188 ? 38.333 12.355 -71.812 1.00 49.94 188 PRO A O 1
ATOM 1510 N N . LEU A 1 189 ? 40.440 12.372 -71.004 1.00 53.25 189 LEU A N 1
ATOM 1511 C CA . LEU A 1 189 ? 40.172 11.651 -69.754 1.00 53.25 189 LEU A CA 1
ATOM 1512 C C . LEU A 1 189 ? 39.747 12.630 -68.647 1.00 53.25 189 LEU A C 1
ATOM 1514 O O . LEU A 1 189 ? 40.326 13.710 -68.518 1.00 53.25 189 LEU A O 1
ATOM 1518 N N . TYR A 1 190 ? 38.770 12.243 -67.822 1.00 52.31 190 TYR A N 1
ATOM 1519 C CA . TYR A 1 190 ? 38.258 13.055 -66.709 1.00 52.31 190 TYR A CA 1
ATOM 1520 C C . TYR A 1 190 ? 38.468 12.356 -65.356 1.00 52.31 190 TYR A C 1
ATOM 1522 O O . TYR A 1 190 ? 38.299 11.143 -65.239 1.00 52.31 190 TYR A O 1
ATOM 1530 N N . LYS A 1 191 ? 38.822 13.123 -64.315 1.00 50.31 191 LYS A N 1
ATOM 1531 C CA . LYS A 1 191 ? 39.087 12.610 -62.957 1.00 50.31 191 LYS A CA 1
ATOM 1532 C C . LYS A 1 191 ? 37.787 12.315 -62.194 1.00 50.31 191 LYS A C 1
ATOM 1534 O O . LYS A 1 191 ? 36.869 13.136 -62.201 1.00 50.31 191 LYS A O 1
ATOM 1539 N N . GLU A 1 192 ? 37.740 11.189 -61.476 1.00 50.09 192 GLU A N 1
ATOM 1540 C CA . GLU A 1 192 ? 36.685 10.913 -60.490 1.00 50.09 192 GLU A CA 1
ATOM 1541 C C . GLU A 1 192 ? 36.791 11.905 -59.320 1.00 50.09 192 GLU A C 1
ATOM 1543 O O . GLU A 1 192 ? 37.863 12.091 -58.741 1.00 50.09 192 GLU A O 1
ATOM 1548 N N . ARG A 1 193 ? 35.696 12.581 -58.956 1.00 50.53 193 ARG A N 1
ATOM 1549 C CA . ARG A 1 193 ? 35.678 13.384 -57.716 1.00 50.53 193 ARG A CA 1
ATOM 1550 C C . ARG A 1 193 ? 35.597 12.431 -56.536 1.00 50.53 193 ARG A C 1
ATOM 1552 O O . ARG A 1 193 ? 34.804 11.513 -56.640 1.00 50.53 193 ARG A O 1
ATOM 1559 N N . GLU A 1 194 ? 36.326 12.643 -55.442 1.00 46.09 194 GLU A N 1
ATOM 1560 C CA . GLU A 1 194 ? 36.213 11.856 -54.197 1.00 46.09 194 GLU A CA 1
ATOM 1561 C C . GLU A 1 194 ? 35.066 12.345 -53.291 1.00 46.09 194 GLU A C 1
ATOM 1563 O O . GLU A 1 194 ? 34.624 13.493 -53.387 1.00 46.09 194 GLU A O 1
ATOM 1568 N N . ALA A 1 195 ? 34.598 11.479 -52.387 1.00 41.94 195 ALA A N 1
ATOM 1569 C CA . ALA A 1 195 ? 33.702 11.848 -51.294 1.00 41.94 195 ALA A CA 1
ATOM 1570 C C . ALA A 1 195 ? 34.515 12.171 -50.026 1.00 41.94 195 ALA A C 1
ATOM 1572 O O . ALA A 1 195 ? 35.313 11.354 -49.583 1.00 41.94 195 ALA A O 1
ATOM 1573 N N . GLY A 1 196 ? 34.275 13.340 -49.419 1.00 49.47 196 GLY A N 1
ATOM 1574 C CA . GLY A 1 196 ? 34.851 13.711 -48.118 1.00 49.47 196 GLY A CA 1
ATOM 1575 C C . GLY A 1 196 ? 36.000 14.727 -48.178 1.00 49.47 196 GLY A C 1
ATOM 1576 O O . GLY A 1 196 ? 37.167 14.393 -48.041 1.00 49.47 196 GLY A O 1
ATOM 1577 N N . ASN A 1 197 ? 35.640 16.006 -48.296 1.00 41.22 197 ASN A N 1
ATOM 1578 C CA . ASN A 1 197 ? 36.408 17.172 -47.833 1.00 41.22 197 ASN A CA 1
ATOM 1579 C C . ASN A 1 197 ? 37.827 17.447 -48.376 1.00 41.22 197 ASN A C 1
ATOM 1581 O O . ASN A 1 197 ? 38.555 18.246 -47.785 1.00 41.22 197 ASN A O 1
ATOM 1585 N N . ARG A 1 198 ? 38.208 16.910 -49.534 1.00 38.97 198 ARG A N 1
ATOM 1586 C CA .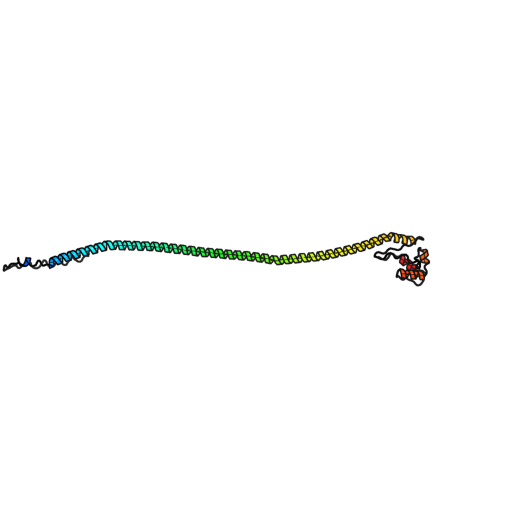 ARG A 1 198 ? 39.237 17.551 -50.363 1.00 38.97 198 ARG A CA 1
ATOM 1587 C C . ARG A 1 198 ? 38.594 17.963 -51.682 1.00 38.97 198 ARG A C 1
ATOM 1589 O O . ARG A 1 198 ? 38.032 17.096 -52.354 1.00 38.97 198 ARG A O 1
ATOM 1596 N N . PRO A 1 199 ? 38.608 19.258 -52.062 1.00 36.56 199 PRO A N 1
ATOM 1597 C CA . PRO A 1 199 ? 38.287 19.608 -53.437 1.00 36.56 199 PRO A CA 1
ATOM 1598 C C . PRO A 1 199 ? 39.182 18.747 -54.325 1.00 36.56 199 PRO A C 1
ATOM 1600 O O . PRO A 1 199 ? 40.337 18.498 -53.967 1.00 36.56 199 PRO A O 1
ATOM 1603 N N . ALA A 1 200 ? 38.641 18.250 -55.440 1.00 39.44 200 ALA A N 1
ATOM 1604 C CA . ALA A 1 200 ? 39.483 17.728 -56.500 1.00 39.44 200 ALA A CA 1
ATOM 1605 C C . ALA A 1 200 ? 40.569 18.781 -56.707 1.00 39.44 200 ALA A C 1
ATOM 1607 O O . ALA A 1 200 ? 40.251 19.895 -57.117 1.00 39.44 200 ALA A O 1
ATOM 1608 N N . GLY A 1 201 ? 41.801 18.471 -56.287 1.00 38.72 201 GLY A N 1
ATOM 1609 C CA . GLY A 1 201 ? 42.921 19.354 -56.554 1.00 38.72 201 GLY A CA 1
ATOM 1610 C C . GLY A 1 201 ? 42.876 19.687 -58.035 1.00 38.72 201 GLY A C 1
ATOM 1611 O O . GLY A 1 201 ? 42.449 18.839 -58.836 1.00 38.72 201 GLY A O 1
ATOM 1612 N N . ASP A 1 202 ? 43.247 20.921 -58.362 1.00 41.44 202 ASP A N 1
ATOM 1613 C CA . ASP A 1 202 ? 43.387 21.362 -59.741 1.00 41.44 202 ASP A CA 1
ATOM 1614 C C . ASP A 1 202 ? 44.139 20.301 -60.554 1.00 41.44 202 ASP A C 1
ATOM 1616 O O . ASP A 1 202 ? 44.848 19.448 -59.996 1.00 41.44 202 ASP A O 1
ATOM 1620 N N . LEU A 1 203 ? 43.977 20.343 -61.884 1.00 46.75 203 LEU A N 1
ATOM 1621 C CA . LEU A 1 203 ? 44.881 19.621 -62.779 1.00 46.75 203 LEU A CA 1
ATOM 1622 C C . LEU A 1 203 ? 46.296 19.711 -62.199 1.00 46.75 203 LEU A C 1
ATOM 1624 O O . LEU A 1 203 ? 46.655 20.793 -61.713 1.00 46.75 203 LEU A O 1
ATOM 1628 N N . PRO A 1 204 ? 47.068 18.608 -62.201 1.00 48.19 204 PRO A N 1
ATOM 1629 C CA . PRO A 1 204 ? 48.456 18.696 -61.793 1.00 48.19 204 PRO A CA 1
ATOM 1630 C C . PRO A 1 204 ? 49.052 19.936 -62.472 1.00 48.19 204 PRO A C 1
ATOM 1632 O O . PRO A 1 204 ? 48.729 20.216 -63.634 1.00 48.19 204 PRO A O 1
ATOM 1635 N N . SER A 1 205 ? 49.743 20.769 -61.686 1.00 49.31 205 SER A N 1
ATOM 1636 C CA . SER A 1 205 ? 50.187 22.095 -62.121 1.00 49.31 205 SER A CA 1
ATOM 1637 C C . SER A 1 205 ? 50.917 21.980 -63.463 1.00 49.31 205 SER A C 1
ATOM 1639 O O . SER A 1 205 ? 51.344 20.893 -63.834 1.00 49.31 205 SER A O 1
ATOM 1641 N N . ALA A 1 206 ? 51.026 23.053 -64.254 1.00 53.50 206 ALA A N 1
ATOM 1642 C CA . ALA A 1 206 ? 51.501 22.963 -65.649 1.00 53.50 206 ALA A CA 1
ATOM 1643 C C . ALA A 1 206 ? 52.843 22.202 -65.851 1.00 53.50 206 ALA A C 1
ATOM 1645 O O . ALA A 1 206 ? 53.171 21.803 -66.968 1.00 53.50 206 ALA A O 1
ATOM 1646 N N . ASP A 1 207 ? 53.609 21.990 -64.779 1.00 56.09 207 ASP A N 1
ATOM 1647 C CA . ASP A 1 207 ? 54.825 21.185 -64.670 1.00 56.09 207 ASP A CA 1
ATOM 1648 C C . ASP A 1 207 ? 54.627 19.651 -64.586 1.00 56.09 207 ASP A C 1
ATOM 1650 O O . ASP A 1 207 ? 55.588 18.904 -64.812 1.00 56.09 207 ASP A O 1
ATOM 1654 N N . VAL A 1 208 ? 53.423 19.157 -64.300 1.00 55.09 208 VAL A N 1
ATOM 1655 C CA . VAL A 1 208 ? 53.035 17.741 -64.279 1.00 55.09 208 VAL A CA 1
ATOM 1656 C C . VAL A 1 208 ? 51.890 17.551 -65.286 1.00 55.09 208 VAL A C 1
ATOM 1658 O O . VAL A 1 208 ? 50.715 17.708 -64.979 1.00 55.09 208 VAL A O 1
ATOM 1661 N N . GLN A 1 209 ? 52.227 17.243 -66.540 1.00 59.75 209 GLN A N 1
ATOM 1662 C CA . GLN A 1 209 ? 51.224 17.076 -67.595 1.00 59.75 209 GLN A CA 1
ATOM 1663 C C . GLN A 1 209 ? 50.439 15.773 -67.407 1.00 59.75 209 GLN A C 1
ATOM 1665 O O . GLN A 1 209 ? 50.990 14.679 -67.532 1.00 59.75 209 GLN A O 1
ATOM 1670 N N . PHE A 1 210 ? 49.135 15.884 -67.139 1.00 62.16 210 PHE A N 1
ATOM 1671 C CA . PHE A 1 210 ? 48.244 14.730 -67.213 1.00 62.16 210 PHE A CA 1
ATOM 1672 C C . PHE A 1 210 ? 47.950 14.409 -68.687 1.00 62.16 210 PHE A C 1
ATOM 1674 O O . PHE A 1 210 ? 47.558 15.313 -69.433 1.00 62.16 210 PHE A O 1
ATOM 1681 N N . PRO A 1 211 ? 48.127 13.159 -69.145 1.00 63.38 211 PRO A N 1
ATOM 1682 C CA . PRO A 1 211 ? 47.902 12.820 -70.542 1.00 63.38 211 PRO A CA 1
ATOM 1683 C C . PRO A 1 211 ? 46.426 12.996 -70.905 1.00 63.38 211 PRO A C 1
ATOM 1685 O O . PRO A 1 211 ? 45.545 12.305 -70.399 1.00 63.38 211 PRO A O 1
ATOM 1688 N N . ALA A 1 212 ? 46.162 13.919 -71.828 1.00 57.25 212 ALA A N 1
ATOM 1689 C CA . ALA A 1 212 ? 44.809 14.228 -72.276 1.00 57.25 212 ALA A CA 1
ATOM 1690 C C . ALA A 1 212 ? 44.229 13.183 -73.247 1.00 57.25 212 ALA A C 1
ATOM 1692 O O . ALA A 1 212 ? 43.069 13.284 -73.601 1.00 57.25 212 ALA A O 1
ATOM 1693 N N . THR A 1 213 ? 44.999 12.206 -73.733 1.00 59.44 213 THR A N 1
ATOM 1694 C CA . THR A 1 213 ? 44.508 11.172 -74.667 1.00 59.44 213 THR A CA 1
ATOM 1695 C C . THR A 1 213 ? 45.225 9.844 -74.443 1.00 59.44 213 THR A C 1
ATOM 1697 O O . THR A 1 213 ? 46.319 9.815 -73.879 1.00 59.44 213 THR A O 1
ATOM 1700 N N . TYR A 1 214 ? 44.656 8.751 -74.962 1.00 60.12 214 TYR A N 1
ATOM 1701 C CA . TYR A 1 214 ? 45.307 7.435 -75.000 1.00 60.12 214 TYR A CA 1
ATOM 1702 C C . TYR A 1 214 ? 46.718 7.503 -75.602 1.00 60.12 214 TYR A C 1
ATOM 1704 O O . TYR A 1 214 ? 47.685 7.022 -75.017 1.00 60.12 214 TYR A O 1
ATOM 1712 N N . THR A 1 215 ? 46.867 8.181 -76.740 1.00 62.75 215 THR A N 1
ATOM 1713 C CA . THR A 1 215 ? 48.167 8.354 -77.398 1.00 62.75 215 THR A CA 1
ATOM 1714 C C . THR A 1 215 ? 49.170 9.088 -76.503 1.00 62.75 215 THR A C 1
ATOM 1716 O O . THR A 1 215 ? 50.351 8.747 -76.508 1.00 62.75 215 THR A O 1
ATOM 1719 N N . ALA A 1 216 ? 48.711 10.045 -75.690 1.00 67.94 216 ALA A N 1
ATOM 1720 C CA . ALA A 1 216 ? 49.572 10.773 -74.763 1.00 67.94 216 ALA A CA 1
ATOM 1721 C C . ALA A 1 216 ? 50.093 9.890 -73.616 1.00 67.94 216 ALA A C 1
ATOM 1723 O O . ALA A 1 216 ? 51.239 10.063 -73.208 1.00 67.94 216 ALA A O 1
ATOM 1724 N N . VAL A 1 217 ? 49.323 8.894 -73.151 1.00 69.44 217 VAL A N 1
ATOM 1725 C CA . VAL A 1 217 ? 49.777 7.925 -72.129 1.00 69.44 217 VAL A CA 1
ATOM 1726 C C . VAL A 1 217 ? 50.997 7.145 -72.625 1.00 69.44 217 VAL A C 1
ATOM 1728 O O . VAL A 1 217 ? 51.997 7.014 -71.919 1.00 69.44 217 VAL A O 1
ATOM 1731 N N . PHE A 1 218 ? 50.965 6.694 -73.881 1.00 73.94 218 PHE A N 1
ATOM 1732 C CA . PHE A 1 218 ? 52.097 5.997 -74.497 1.00 73.94 218 PHE A CA 1
ATOM 1733 C C . PHE A 1 218 ? 53.261 6.924 -74.872 1.00 73.94 218 PHE A C 1
ATOM 1735 O O . PHE A 1 218 ? 54.327 6.431 -75.238 1.00 73.94 218 PHE A O 1
ATOM 1742 N N . GLY A 1 219 ? 53.089 8.242 -74.741 1.00 78.25 219 GLY A N 1
ATOM 1743 C CA . GLY A 1 219 ? 54.139 9.249 -74.889 1.00 78.25 219 GLY A CA 1
ATOM 17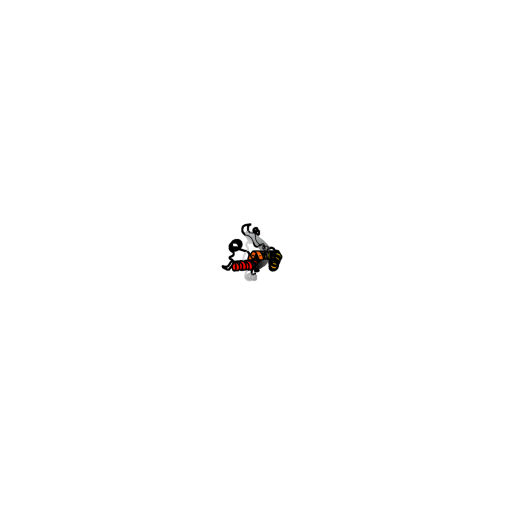44 C C . GLY A 1 219 ? 54.902 9.564 -73.598 1.00 78.25 219 GLY A C 1
ATOM 1745 O O . GLY A 1 219 ? 56.014 10.078 -73.684 1.00 78.25 219 GLY A O 1
ATOM 1746 N N . LEU A 1 220 ? 54.373 9.208 -72.419 1.00 82.06 220 LEU A N 1
ATOM 1747 C CA . LEU A 1 220 ? 54.907 9.650 -71.120 1.00 82.06 220 LEU A CA 1
ATOM 1748 C C . LEU A 1 220 ? 56.336 9.171 -70.849 1.00 82.06 220 LEU A C 1
ATOM 1750 O O . LEU A 1 220 ? 56.623 7.978 -70.833 1.00 82.06 220 LEU A O 1
ATOM 1754 N N . SER A 1 221 ? 57.265 10.071 -70.592 1.00 86.69 221 SER A N 1
ATOM 1755 C CA . SER A 1 221 ? 58.613 9.735 -70.137 1.00 86.69 221 SER A CA 1
ATOM 1756 C C . SER A 1 221 ? 58.617 9.137 -68.722 1.00 86.69 221 SER A C 1
ATOM 1758 O O . SER A 1 221 ? 57.676 9.291 -67.946 1.00 86.69 221 SER A O 1
ATOM 1760 N N . ASN A 1 222 ? 59.725 8.492 -68.342 1.00 85.31 222 ASN A N 1
ATOM 1761 C CA . ASN A 1 222 ? 59.915 7.990 -66.974 1.00 85.31 222 ASN A CA 1
ATOM 1762 C C . ASN A 1 222 ? 59.820 9.099 -65.912 1.00 85.31 222 ASN A C 1
ATOM 1764 O O . ASN A 1 222 ? 59.391 8.823 -64.796 1.00 85.31 222 ASN A O 1
ATOM 1768 N N . SER A 1 223 ? 60.210 10.329 -66.258 1.00 84.75 223 SER A N 1
ATOM 1769 C CA . SER A 1 223 ? 60.118 11.494 -65.370 1.00 84.75 223 SER A CA 1
ATOM 1770 C C . SER A 1 223 ? 58.666 11.926 -65.164 1.00 84.75 223 SER A C 1
ATOM 1772 O O . SER A 1 223 ? 58.244 12.168 -64.037 1.00 84.75 223 SER A O 1
ATOM 1774 N N . GLU A 1 224 ? 57.870 11.951 -66.235 1.00 82.44 224 GLU A N 1
ATOM 1775 C CA . GLU A 1 224 ? 56.435 12.249 -66.156 1.00 82.44 224 GLU A CA 1
ATOM 1776 C C . GLU A 1 224 ? 55.677 11.164 -65.393 1.00 82.44 224 GLU A C 1
ATOM 1778 O O . GLU A 1 224 ? 54.841 11.481 -64.554 1.00 82.44 224 GLU A O 1
ATOM 1783 N N . LEU A 1 225 ? 56.033 9.893 -65.592 1.00 80.81 225 LEU A N 1
ATOM 1784 C CA . LEU A 1 225 ? 55.492 8.792 -64.800 1.00 80.81 225 LEU A CA 1
ATOM 1785 C C . LEU A 1 225 ? 55.850 8.924 -63.318 1.00 80.81 225 LEU A C 1
ATOM 1787 O O . LEU A 1 225 ? 54.966 8.790 -62.489 1.00 80.81 225 LEU A O 1
ATOM 1791 N N . THR A 1 226 ? 57.091 9.267 -62.964 1.00 82.69 226 THR A N 1
ATOM 1792 C CA . THR A 1 226 ? 57.476 9.502 -61.559 1.00 82.69 226 THR A CA 1
ATOM 1793 C C . THR A 1 226 ? 56.756 10.707 -60.943 1.00 82.69 226 THR A C 1
ATOM 1795 O O . THR A 1 226 ? 56.400 10.687 -59.763 1.00 82.69 226 THR A O 1
ATOM 1798 N N . LYS A 1 227 ? 56.488 11.756 -61.727 1.00 77.31 227 LYS A N 1
ATOM 1799 C CA . LYS A 1 227 ? 55.650 12.880 -61.287 1.00 77.31 227 LYS A CA 1
ATOM 1800 C C . LYS A 1 227 ? 54.211 12.433 -61.018 1.00 77.31 227 LYS A C 1
ATOM 1802 O O . LYS A 1 227 ? 53.640 12.824 -60.004 1.00 77.31 227 LYS A O 1
ATOM 1807 N N . LEU A 1 228 ? 53.653 11.580 -61.878 1.00 70.94 228 LEU A N 1
ATOM 1808 C CA . LEU A 1 228 ? 52.326 10.992 -61.689 1.00 70.94 228 LEU A CA 1
ATOM 1809 C C . LEU A 1 228 ? 52.294 10.035 -60.485 1.00 70.94 228 LEU A C 1
ATOM 1811 O O . LEU A 1 228 ? 51.374 10.128 -59.685 1.00 70.94 228 LEU A O 1
ATOM 1815 N N . GLU A 1 229 ? 53.312 9.198 -60.284 1.00 70.81 229 GLU A N 1
ATOM 1816 C CA . GLU A 1 229 ? 53.473 8.348 -59.089 1.00 70.81 229 GLU A CA 1
ATOM 1817 C C . GLU A 1 229 ? 53.490 9.174 -57.802 1.00 70.81 229 GLU A C 1
ATOM 1819 O O . GLU A 1 229 ? 52.815 8.845 -56.830 1.00 70.81 229 GLU A O 1
ATOM 1824 N N . THR A 1 230 ? 54.220 10.292 -57.811 1.00 70.06 230 THR A N 1
ATOM 1825 C CA . THR A 1 230 ? 54.284 11.219 -56.674 1.00 70.06 230 THR A CA 1
ATOM 1826 C C . THR A 1 230 ? 52.926 11.877 -56.421 1.00 70.06 230 THR A C 1
ATOM 1828 O O . THR A 1 230 ? 52.504 11.999 -55.273 1.00 70.06 230 THR A O 1
ATOM 1831 N N . PHE A 1 231 ? 52.222 12.273 -57.485 1.00 61.81 231 PHE A N 1
ATOM 1832 C CA . PHE A 1 231 ? 50.893 12.880 -57.401 1.00 61.81 231 PHE A CA 1
ATOM 1833 C C . PHE A 1 231 ? 49.829 11.902 -56.878 1.00 61.81 231 PHE A C 1
ATOM 1835 O O . PHE A 1 231 ? 49.051 12.260 -55.997 1.00 61.81 231 PHE A O 1
ATOM 1842 N N . TYR A 1 232 ? 49.812 10.669 -57.392 1.00 58.03 232 TYR A N 1
ATOM 1843 C CA . TYR A 1 232 ? 48.875 9.610 -56.999 1.00 58.03 232 TYR A CA 1
ATOM 1844 C C . TYR A 1 232 ? 49.305 8.840 -55.742 1.00 58.03 232 TYR A C 1
ATOM 1846 O O . TYR A 1 232 ? 48.533 8.033 -55.236 1.00 58.03 232 TYR A O 1
ATOM 1854 N N . GLN A 1 233 ? 50.515 9.091 -55.232 1.00 65.75 233 GLN A N 1
ATOM 1855 C CA . GLN A 1 233 ? 51.128 8.378 -54.105 1.00 65.75 233 GLN A CA 1
ATOM 1856 C C . GLN A 1 233 ? 51.153 6.850 -54.301 1.00 65.75 233 GLN A C 1
ATOM 1858 O O . GLN A 1 233 ? 50.971 6.080 -53.360 1.00 65.75 233 GLN A O 1
ATOM 1863 N N . VAL A 1 234 ? 51.401 6.412 -55.537 1.00 63.97 234 VAL A N 1
ATOM 1864 C CA . VAL A 1 234 ? 51.476 5.001 -55.949 1.00 63.97 234 VAL A CA 1
ATOM 1865 C C . VAL A 1 234 ? 52.753 4.779 -56.755 1.00 63.97 234 VAL A C 1
ATOM 1867 O O . VAL A 1 234 ? 53.224 5.701 -57.410 1.00 63.97 234 VAL A O 1
ATOM 1870 N N . GLN A 1 235 ? 53.321 3.573 -56.733 1.00 75.62 235 GLN A N 1
ATOM 1871 C CA . GLN A 1 235 ? 54.424 3.198 -57.625 1.00 75.62 235 GLN A CA 1
ATOM 1872 C C . GLN A 1 235 ? 53.892 2.346 -58.778 1.00 75.62 235 GLN A C 1
ATOM 1874 O O . GLN A 1 235 ? 53.229 1.337 -58.538 1.00 75.62 235 GLN A O 1
ATOM 1879 N N . PHE A 1 236 ? 54.191 2.724 -60.024 1.00 78.81 236 PHE A N 1
ATOM 1880 C CA . PHE A 1 236 ? 53.818 1.923 -61.185 1.00 78.81 236 PHE A CA 1
ATOM 1881 C C . PHE A 1 236 ? 54.836 0.801 -61.369 1.00 78.81 236 PHE A C 1
ATOM 1883 O O . PHE A 1 236 ? 56.041 1.041 -61.449 1.00 78.81 236 PHE A O 1
ATOM 1890 N N . ALA A 1 237 ? 54.347 -0.435 -61.423 1.00 76.31 237 ALA A N 1
ATOM 1891 C CA . ALA A 1 237 ? 55.192 -1.612 -61.544 1.00 76.31 237 ALA A CA 1
ATOM 1892 C C . ALA A 1 237 ? 56.019 -1.608 -62.845 1.00 76.31 237 ALA A C 1
ATOM 1894 O O . ALA A 1 237 ? 55.572 -1.142 -63.894 1.00 76.31 237 ALA A O 1
ATOM 1895 N N . GLY A 1 238 ? 57.222 -2.183 -62.769 1.00 82.06 238 GLY A N 1
ATOM 1896 C CA . GLY A 1 238 ? 58.147 -2.314 -63.896 1.00 82.06 238 GLY A CA 1
ATOM 1897 C C . GLY A 1 238 ? 59.346 -1.371 -63.823 1.00 82.06 238 GLY A C 1
ATOM 1898 O O . GLY A 1 238 ? 59.361 -0.385 -63.090 1.00 82.06 238 GLY A O 1
ATOM 1899 N N . THR A 1 239 ? 60.386 -1.694 -64.587 1.00 79.00 239 THR A N 1
ATOM 1900 C CA . THR A 1 239 ? 61.628 -0.894 -64.650 1.00 79.00 239 THR A CA 1
ATOM 1901 C C . THR A 1 239 ? 61.776 -0.186 -65.991 1.00 79.00 239 THR A C 1
ATOM 1903 O O . THR A 1 239 ? 62.409 0.870 -66.083 1.00 79.00 239 THR A O 1
ATOM 1906 N N . LEU A 1 240 ? 61.140 -0.723 -67.033 1.00 88.81 240 LEU A N 1
ATOM 1907 C CA . LEU A 1 240 ? 61.105 -0.113 -68.351 1.00 88.81 240 LEU A CA 1
ATOM 1908 C C . LEU A 1 240 ? 59.972 0.912 -68.433 1.00 88.81 240 LEU A C 1
ATOM 1910 O O . LEU A 1 240 ? 58.882 0.713 -67.900 1.00 88.81 240 LEU A O 1
ATOM 1914 N N . VAL A 1 241 ? 60.198 1.994 -69.184 1.00 86.94 241 VAL A N 1
ATOM 1915 C CA . VAL A 1 241 ? 59.187 3.052 -69.375 1.00 86.94 241 VAL A CA 1
ATOM 1916 C C . VAL A 1 241 ? 57.877 2.499 -69.945 1.00 86.94 241 VAL A C 1
ATOM 1918 O O . VAL A 1 241 ? 56.805 2.968 -69.594 1.00 86.94 241 VAL A O 1
ATOM 1921 N N . GLN A 1 242 ? 57.945 1.472 -70.794 1.00 83.69 242 GLN A N 1
ATOM 1922 C CA . GLN A 1 242 ? 56.767 0.826 -71.375 1.00 83.69 242 GLN A CA 1
ATOM 1923 C C . GLN A 1 242 ? 55.962 0.038 -70.337 1.00 83.69 242 GLN A C 1
ATOM 1925 O O . GLN A 1 242 ? 54.736 0.102 -70.350 1.00 83.69 242 GLN A O 1
ATOM 1930 N N . GLU A 1 243 ? 56.642 -0.657 -69.424 1.00 82.94 243 GLU A N 1
ATOM 1931 C CA . GLU A 1 243 ? 56.004 -1.388 -68.324 1.00 82.94 243 GLU A CA 1
ATOM 1932 C C . GLU A 1 243 ? 55.333 -0.411 -67.365 1.00 82.94 243 GLU A C 1
ATOM 1934 O O . GLU A 1 243 ? 54.167 -0.581 -67.042 1.00 82.94 243 GLU A O 1
ATOM 1939 N N . ARG A 1 244 ? 56.021 0.681 -67.018 1.00 85.19 244 ARG A N 1
ATOM 1940 C CA . ARG A 1 244 ? 55.475 1.724 -66.142 1.00 85.19 244 ARG A CA 1
ATOM 1941 C C . ARG A 1 244 ? 54.318 2.490 -66.787 1.00 85.19 244 ARG A C 1
ATOM 1943 O O . ARG A 1 244 ? 53.345 2.791 -66.108 1.00 85.19 244 ARG A O 1
ATOM 1950 N N . ARG A 1 245 ? 54.368 2.755 -68.101 1.00 85.12 245 ARG A N 1
ATOM 1951 C CA . ARG A 1 245 ? 53.230 3.305 -68.871 1.00 85.12 245 ARG A CA 1
ATOM 1952 C C . ARG A 1 245 ? 52.034 2.364 -68.824 1.00 85.12 245 ARG A C 1
ATOM 1954 O O . ARG A 1 245 ? 50.913 2.817 -68.629 1.00 85.12 245 ARG A O 1
ATOM 1961 N N . ARG A 1 246 ? 52.279 1.064 -69.005 1.00 79.12 246 ARG A N 1
ATOM 1962 C CA . ARG A 1 246 ? 51.244 0.033 -68.944 1.00 79.12 246 ARG A CA 1
ATOM 1963 C C . ARG A 1 246 ? 50.662 -0.103 -67.536 1.00 79.12 246 ARG A C 1
ATOM 1965 O O . ARG A 1 246 ? 49.451 -0.157 -67.412 1.00 79.12 246 ARG A O 1
ATOM 1972 N N . ALA A 1 247 ? 51.489 -0.091 -66.499 1.00 74.62 247 ALA A N 1
ATOM 1973 C CA . ALA A 1 247 ? 51.039 -0.149 -65.113 1.00 74.62 247 ALA A CA 1
ATOM 1974 C C . ALA A 1 247 ? 50.266 1.118 -64.706 1.00 74.62 247 ALA A C 1
ATOM 1976 O O . ALA A 1 247 ? 49.242 1.021 -64.041 1.00 74.62 247 ALA A O 1
ATOM 1977 N N . PHE A 1 248 ? 50.690 2.304 -65.160 1.00 76.75 248 PHE A N 1
ATOM 1978 C CA . PHE A 1 248 ? 49.903 3.532 -65.011 1.00 76.75 248 PHE A CA 1
ATOM 1979 C C . PHE A 1 248 ? 48.558 3.434 -65.736 1.00 76.75 248 PHE A C 1
ATOM 1981 O O . PHE A 1 248 ? 47.533 3.844 -65.201 1.00 76.75 248 PHE A O 1
ATOM 1988 N N . TRP A 1 249 ? 48.555 2.871 -66.945 1.00 69.31 249 TRP A N 1
ATOM 1989 C CA . TRP A 1 249 ? 47.340 2.636 -67.710 1.00 69.31 249 TRP A CA 1
ATOM 1990 C C . TRP A 1 249 ? 46.377 1.679 -67.000 1.00 69.31 249 TRP A C 1
ATOM 1992 O O . TRP A 1 249 ? 45.197 1.995 -66.870 1.00 69.31 249 TRP A O 1
ATOM 2002 N N . GLU A 1 250 ? 46.865 0.540 -66.511 1.00 68.31 250 GLU A N 1
ATOM 2003 C CA . GLU A 1 250 ? 46.086 -0.423 -65.721 1.00 68.31 250 GLU A CA 1
ATOM 2004 C C . GLU A 1 250 ? 45.526 0.258 -64.460 1.00 68.31 250 GLU A C 1
ATOM 2006 O O . GLU A 1 250 ? 44.324 0.210 -64.227 1.00 68.31 250 GLU A O 1
ATOM 2011 N N . TYR A 1 251 ? 46.338 1.045 -63.747 1.00 68.31 251 TYR A N 1
ATOM 2012 C CA . TYR A 1 251 ? 45.912 1.800 -62.563 1.00 68.31 251 TYR A CA 1
ATOM 2013 C C . TYR A 1 251 ? 44.750 2.779 -62.817 1.00 68.31 251 TYR A C 1
ATOM 2015 O O . TYR A 1 251 ? 43.861 2.905 -61.979 1.00 68.31 251 TYR A O 1
ATOM 2023 N N . ILE A 1 252 ? 44.722 3.474 -63.961 1.00 63.59 252 ILE A N 1
ATOM 2024 C CA . ILE A 1 252 ? 43.628 4.411 -64.294 1.00 63.59 252 ILE A CA 1
ATOM 2025 C C . ILE A 1 252 ? 42.437 3.748 -65.006 1.00 63.59 252 ILE A C 1
ATOM 2027 O O . ILE A 1 252 ? 41.433 4.420 -65.249 1.00 63.59 252 ILE A O 1
ATOM 2031 N N . SER A 1 253 ? 42.554 2.470 -65.387 1.00 54.56 253 SER A N 1
ATOM 2032 C CA . SER A 1 253 ? 41.534 1.731 -66.148 1.00 54.56 253 SER A CA 1
ATOM 2033 C C . SER A 1 253 ? 40.882 0.586 -65.371 1.00 54.56 253 SER A C 1
ATOM 2035 O O . SER A 1 253 ? 39.776 0.172 -65.734 1.00 54.56 253 SER A O 1
ATOM 2037 N N . GLU A 1 254 ? 41.503 0.096 -64.299 1.00 49.59 254 GLU A N 1
ATOM 2038 C CA . GLU A 1 254 ? 40.893 -0.893 -63.420 1.00 49.59 254 GLU A CA 1
ATOM 2039 C C . GLU A 1 254 ? 39.762 -0.267 -62.587 1.00 49.59 254 GLU A C 1
ATOM 2041 O O . GLU A 1 254 ? 39.938 0.787 -61.969 1.00 49.59 254 GLU A O 1
ATOM 2046 N N . PRO A 1 255 ? 38.576 -0.902 -62.532 1.00 45.31 255 PRO A N 1
ATOM 2047 C CA . PRO A 1 255 ? 37.597 -0.551 -61.521 1.00 45.31 255 PRO A CA 1
ATOM 2048 C C . PRO A 1 255 ? 38.203 -0.905 -60.164 1.00 45.31 255 PRO A C 1
ATOM 2050 O O . PRO A 1 255 ? 38.577 -2.057 -59.953 1.00 45.31 255 PRO A O 1
ATOM 2053 N N . ALA A 1 256 ? 38.301 0.075 -59.261 1.00 41.66 256 ALA A N 1
ATOM 2054 C CA . ALA A 1 256 ? 38.690 -0.173 -57.877 1.00 41.66 256 ALA A CA 1
ATOM 2055 C C . ALA A 1 256 ? 37.919 -1.397 -57.363 1.00 41.66 256 ALA A C 1
ATOM 2057 O O . ALA A 1 256 ? 36.684 -1.393 -57.378 1.00 41.66 256 ALA A O 1
ATOM 2058 N N . ALA A 1 257 ? 38.655 -2.460 -57.022 1.00 34.50 257 ALA A N 1
ATOM 2059 C CA . ALA A 1 257 ? 38.078 -3.696 -56.525 1.00 34.50 257 ALA A CA 1
ATOM 2060 C C . ALA A 1 257 ? 37.172 -3.359 -55.335 1.00 34.50 257 ALA A C 1
ATOM 2062 O O . ALA A 1 257 ? 37.608 -2.720 -54.377 1.00 34.50 257 ALA A O 1
ATOM 2063 N N . SER A 1 258 ? 35.899 -3.716 -55.486 1.00 33.62 258 SER A N 1
ATOM 2064 C CA . SER A 1 258 ? 34.841 -3.581 -54.485 1.00 33.62 258 SER A CA 1
ATOM 2065 C C . SER A 1 258 ? 35.131 -4.381 -53.227 1.00 33.62 258 SER A C 1
ATOM 2067 O O . SER A 1 258 ? 35.598 -5.532 -53.394 1.00 33.62 258 SER A O 1
#

Foldseek 3Di:
DPPDDPPPPPPPPPDDDDDDDDDDDDPPVVVVVPPDPVVVVVVVVVVVVVVVVVVVVVVVVVVVVVVVVVVVVVVVVVVVVVVVVVVVVVVVVVVVVVVVVVVVVVVVVVVVVVVVVVVVVVVVVVVVVVVVVVVVVVVVVVVVVVVVVVVVVVVVVVVVVVVLVVVLCVVCVVLLVVQVCLVPDFAFRDDRADPDPDGPPPDPPPVQDDQRHPVSLVVDDPVSLVVVCVVVVHQQDDDDSNSSSVSVVCVVNDDDDD

pLDDT: mean 73.49, std 20.14, range [33.62, 97.31]

Secondary structure (DSSP, 8-state):
---SSSSSSSSSSS-------------TTTTTT---HHHHHHHHHHHHHHHHHHHHHHHHHHHHHHHHHHHHHHHHHHHHHHHHHHHHHHHHHHHHHHHHHHHHHHHHHHHHHHHHHHHHHHHHHHHHHHHHHHHHHHHHHHHHHHHHHHHHHHHHHHHHHHHHHHHHHHHHHHHHHHHHHTTTSS----PPPPSSS-----SS-TTS----SHHHHTT--HHHHHHHHHHHT-PPS-SSHHHHHHHHHHHHHS----